Protein AF-A0A529Y295-F1 (afdb_monomer_lite)

Structure (mmCIF, N/CA/C/O backbone):
data_AF-A0A529Y295-F1
#
_entry.id   AF-A0A529Y295-F1
#
loop_
_atom_site.group_PDB
_atom_site.id
_atom_site.type_symbol
_atom_site.label_atom_id
_atom_site.label_alt_id
_atom_site.label_comp_id
_atom_site.label_asym_id
_atom_site.label_entity_id
_atom_site.label_seq_id
_atom_site.pdbx_PDB_ins_code
_atom_site.Cartn_x
_atom_site.Cartn_y
_atom_site.Cartn_z
_atom_site.occupancy
_atom_site.B_iso_or_equiv
_atom_site.auth_seq_id
_atom_site.auth_comp_id
_atom_site.auth_asym_id
_atom_site.auth_atom_id
_atom_site.pdbx_PDB_model_num
ATOM 1 N N . MET A 1 1 ? -8.953 25.500 5.815 1.00 93.75 1 MET A N 1
ATOM 2 C CA . MET A 1 1 ? -9.793 26.389 6.647 1.00 93.75 1 MET A CA 1
ATOM 3 C C . MET A 1 1 ? -9.911 25.841 8.062 1.00 93.75 1 MET A C 1
ATOM 5 O O . MET A 1 1 ? -9.356 26.483 8.937 1.00 93.75 1 MET A O 1
ATOM 9 N N . ALA A 1 2 ? -10.514 24.663 8.275 1.00 97.06 2 ALA A N 1
ATOM 10 C CA . ALA A 1 2 ? -10.648 24.034 9.602 1.00 97.06 2 ALA A CA 1
ATOM 11 C C . ALA A 1 2 ? -9.323 23.946 10.387 1.00 97.06 2 ALA A C 1
ATOM 13 O O . ALA A 1 2 ? -9.257 24.360 11.534 1.00 97.06 2 ALA A O 1
ATOM 14 N N . GLU A 1 3 ? -8.229 23.557 9.726 1.00 97.00 3 GLU A N 1
ATOM 15 C CA . GLU A 1 3 ? -6.885 23.505 10.335 1.00 97.00 3 GLU A CA 1
ATOM 16 C C . GLU A 1 3 ? -6.370 24.860 10.854 1.00 97.00 3 GLU A C 1
ATOM 18 O O . GLU A 1 3 ? -5.579 24.906 11.785 1.00 97.00 3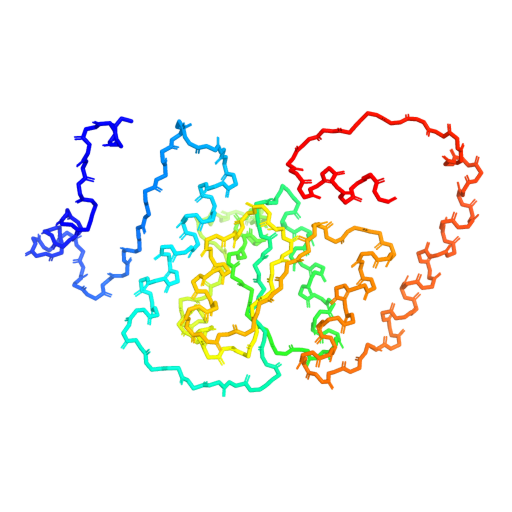 GLU A O 1
ATOM 23 N N . VAL A 1 4 ? -6.807 25.976 10.258 1.00 95.88 4 VAL A N 1
ATOM 24 C CA . VAL A 1 4 ? -6.438 27.332 10.710 1.00 95.88 4 VAL A CA 1
ATOM 25 C C . VAL A 1 4 ? -7.348 27.794 11.847 1.00 95.88 4 VAL A C 1
ATOM 27 O O . VAL A 1 4 ? -6.895 28.506 12.736 1.00 95.88 4 VAL A O 1
ATOM 30 N N . ILE A 1 5 ? -8.625 27.397 11.815 1.00 97.12 5 ILE A N 1
ATOM 31 C CA . ILE A 1 5 ? -9.584 27.651 12.900 1.00 97.12 5 ILE A CA 1
ATOM 32 C C . ILE A 1 5 ? -9.186 26.855 14.152 1.00 97.12 5 ILE A C 1
ATOM 34 O O . ILE A 1 5 ? -9.335 27.356 15.263 1.00 97.12 5 ILE A O 1
ATOM 38 N N . GLY A 1 6 ? -8.611 25.665 13.961 1.00 96.50 6 GLY A N 1
ATOM 39 C CA . GLY A 1 6 ? -8.182 24.780 15.038 1.00 96.50 6 GLY A CA 1
ATOM 40 C C . GLY A 1 6 ? -9.321 23.921 15.581 1.00 96.50 6 GLY A C 1
ATOM 41 O O . GLY A 1 6 ? -9.392 23.712 16.788 1.00 96.50 6 GLY A O 1
ATOM 42 N N . ASP A 1 7 ? -10.218 23.456 14.707 1.00 97.62 7 ASP A N 1
ATOM 43 C CA . ASP A 1 7 ? -11.317 22.573 15.106 1.00 97.62 7 ASP A CA 1
ATOM 44 C C . ASP A 1 7 ? -10.774 21.250 15.676 1.00 97.62 7 ASP A C 1
ATOM 46 O O . ASP A 1 7 ? -9.992 20.551 15.026 1.00 97.62 7 ASP A O 1
ATOM 50 N N . ASP A 1 8 ? -11.214 20.884 16.882 1.00 98.19 8 ASP A N 1
ATOM 51 C CA . ASP A 1 8 ? -10.887 19.602 17.511 1.00 98.19 8 ASP A CA 1
ATOM 52 C C . ASP A 1 8 ? -11.817 18.503 16.980 1.00 98.19 8 ASP A C 1
ATOM 54 O O . ASP A 1 8 ? -12.940 18.309 17.459 1.00 98.19 8 ASP A O 1
ATOM 58 N N . LEU A 1 9 ? -11.327 17.770 15.975 1.00 98.44 9 LEU A N 1
ATOM 59 C CA . LEU A 1 9 ? -12.074 16.703 15.309 1.00 98.44 9 LEU A CA 1
ATOM 60 C C . LEU A 1 9 ? -12.521 15.607 16.282 1.00 98.44 9 LEU A C 1
ATOM 62 O O . LEU A 1 9 ? -13.632 15.098 16.144 1.00 98.44 9 LEU A O 1
ATOM 66 N N . HIS A 1 10 ? -11.695 15.251 17.272 1.00 97.94 10 HIS A N 1
ATOM 67 C CA . HIS A 1 10 ? -12.041 14.194 18.218 1.00 97.94 10 HIS A CA 1
ATOM 68 C C . HIS A 1 10 ? -13.258 14.595 19.049 1.00 97.94 10 HIS A C 1
ATOM 70 O O . HIS A 1 10 ? -14.246 13.857 19.094 1.00 97.94 10 HIS A O 1
ATOM 76 N N . SER A 1 11 ? -13.203 15.783 19.654 1.00 98.31 11 SER A N 1
ATOM 77 C CA . SER A 1 11 ? -14.301 16.319 20.459 1.00 98.31 11 SER A CA 1
ATOM 78 C C . SER A 1 11 ? -15.578 16.481 19.632 1.00 98.31 11 SER A C 1
ATOM 80 O O . SER A 1 11 ? -16.658 16.113 20.089 1.00 98.31 11 SER A O 1
ATOM 82 N N . PHE A 1 12 ? -15.473 16.958 18.387 1.00 98.50 12 PHE A N 1
ATOM 83 C CA . PHE A 1 12 ? -16.635 17.104 17.502 1.00 98.50 12 PHE A CA 1
ATOM 84 C C . PHE A 1 12 ? -17.269 15.759 17.138 1.00 98.50 12 PHE A C 1
ATOM 86 O O . PHE A 1 12 ? -18.492 15.636 17.166 1.00 98.50 12 PHE A O 1
ATOM 93 N N . ILE A 1 13 ? -16.461 14.736 16.849 1.00 98.69 13 ILE A N 1
ATOM 94 C CA . ILE A 1 13 ? -16.958 13.387 16.548 1.00 98.69 13 ILE A CA 1
ATOM 95 C C . ILE A 1 13 ? -17.640 12.765 17.773 1.00 98.69 13 ILE A C 1
ATOM 97 O O . ILE A 1 13 ? -18.693 12.146 17.622 1.00 98.69 13 ILE A O 1
ATOM 101 N N . GLN A 1 14 ? -17.079 12.926 18.980 1.00 98.31 14 GLN A N 1
ATOM 102 C CA . GLN A 1 14 ? -17.715 12.417 20.204 1.00 98.31 14 GLN A CA 1
ATOM 103 C C . GLN A 1 14 ? -19.051 13.114 20.474 1.00 98.31 14 GLN A C 1
ATOM 105 O O . GLN A 1 14 ? -20.049 12.428 20.673 1.00 98.31 14 GLN A O 1
ATOM 110 N N . ASN A 1 15 ? -19.103 14.446 20.372 1.00 98.50 15 ASN A N 1
ATOM 111 C CA . ASN A 1 15 ? -20.349 15.196 20.538 1.00 98.50 15 ASN A CA 1
ATOM 112 C C . ASN A 1 15 ? -21.407 14.774 19.506 1.00 98.50 15 ASN A C 1
ATOM 114 O O . ASN A 1 15 ? -22.558 14.555 19.863 1.00 98.50 15 ASN A O 1
ATOM 118 N N . ALA A 1 16 ? -21.019 14.578 18.240 1.00 98.69 16 ALA A N 1
ATOM 119 C CA . ALA A 1 16 ? -21.940 14.112 17.203 1.00 98.69 16 ALA A CA 1
ATOM 120 C C . ALA A 1 16 ? -22.520 12.717 17.509 1.00 98.69 16 ALA A C 1
ATOM 122 O O . ALA A 1 16 ? -23.683 12.456 17.202 1.00 98.69 16 ALA A O 1
ATOM 123 N N . LYS A 1 17 ? -21.735 11.823 18.126 1.00 98.38 17 LYS A N 1
ATOM 124 C CA . LYS A 1 17 ? -22.212 10.515 18.606 1.00 98.38 17 LYS A CA 1
ATOM 125 C C . LYS A 1 17 ? -23.108 10.631 19.837 1.00 98.38 17 LYS A C 1
ATOM 127 O O . LYS A 1 17 ? -24.073 9.883 19.940 1.00 98.38 17 LYS A O 1
ATOM 132 N N . ASP A 1 18 ? -22.782 11.524 20.768 1.00 98.25 18 ASP A N 1
ATOM 133 C CA . ASP A 1 18 ? -23.591 11.777 21.967 1.00 98.25 18 ASP A CA 1
ATOM 134 C C . ASP A 1 18 ? -24.949 12.421 21.621 1.00 98.25 18 ASP A C 1
ATOM 136 O O . ASP A 1 18 ? -25.923 12.218 22.342 1.00 98.25 18 ASP A O 1
ATOM 140 N N . GLU A 1 19 ? -25.026 13.140 20.496 1.00 98.31 19 GLU A N 1
ATOM 141 C CA . GLU A 1 19 ? -26.252 13.710 19.915 1.00 98.31 19 GLU A CA 1
ATOM 142 C C . GLU A 1 19 ? -26.902 12.814 18.836 1.00 98.31 19 GLU A C 1
ATOM 144 O O . GLU A 1 19 ? -27.713 13.287 18.040 1.00 98.31 19 GLU A O 1
ATOM 149 N N . ASP A 1 20 ? -26.552 11.524 18.783 1.00 97.94 20 ASP A N 1
ATOM 150 C CA . ASP A 1 20 ? -27.167 10.512 17.905 1.00 97.94 20 ASP A CA 1
ATOM 151 C C . ASP A 1 20 ? -27.100 10.812 16.386 1.00 97.94 20 ASP A C 1
ATOM 153 O O . ASP A 1 20 ? -27.914 10.311 15.605 1.00 97.94 20 ASP A O 1
ATOM 157 N N . SER A 1 21 ? -26.105 11.579 15.914 1.00 98.62 21 SER A N 1
ATOM 158 C CA . SER A 1 21 ? -25.894 11.795 14.466 1.00 98.62 21 SER A CA 1
ATOM 159 C C . SER A 1 21 ? -25.531 10.498 13.729 1.00 98.62 21 SER A C 1
ATOM 161 O O . SER A 1 21 ? -25.859 10.329 12.555 1.00 98.62 21 SER A O 1
ATOM 163 N N . VAL A 1 22 ? -24.849 9.580 14.421 1.00 98.44 22 VAL A N 1
ATOM 164 C CA . VAL A 1 22 ? -24.551 8.205 13.991 1.00 98.44 22 VAL A CA 1
ATOM 165 C C . VAL A 1 22 ? -24.617 7.271 15.206 1.00 98.44 22 VAL A C 1
ATOM 167 O O . VAL A 1 22 ? -24.421 7.743 16.329 1.00 98.44 22 VAL A O 1
ATOM 170 N N . PRO A 1 23 ? -24.830 5.950 15.023 1.00 98.38 23 PRO A N 1
ATOM 171 C CA . PRO A 1 23 ? -24.728 4.990 16.120 1.00 98.38 23 PRO A CA 1
ATOM 172 C C . PRO A 1 23 ? -23.398 5.117 16.874 1.00 98.38 23 PRO A C 1
ATOM 174 O O . PRO A 1 23 ? -22.349 5.374 16.279 1.00 98.38 23 PRO A O 1
ATOM 177 N N . ARG A 1 24 ? -23.415 4.910 18.195 1.00 96.31 24 ARG A N 1
ATOM 178 C CA . ARG A 1 24 ? -22.225 5.106 19.042 1.00 96.31 24 ARG A CA 1
ATOM 179 C C . ARG A 1 24 ? -21.040 4.229 18.618 1.00 96.31 24 ARG A C 1
ATOM 181 O O . ARG A 1 24 ? -19.886 4.660 18.689 1.00 96.31 24 ARG A O 1
ATOM 188 N N . ASP A 1 25 ? -21.331 3.022 18.159 1.00 96.75 25 ASP A N 1
ATOM 189 C CA . ASP A 1 25 ? -20.383 2.027 17.660 1.00 96.75 25 ASP A CA 1
ATOM 190 C C . ASP A 1 25 ? -20.044 2.185 16.169 1.00 96.75 25 ASP A C 1
ATOM 192 O O . ASP A 1 25 ? -19.202 1.448 15.663 1.00 96.75 25 ASP A O 1
ATOM 196 N N . PHE A 1 26 ? -20.636 3.158 15.468 1.00 98.38 26 PHE A N 1
ATOM 197 C CA . PHE A 1 26 ? -20.282 3.456 14.084 1.00 98.38 26 PHE A CA 1
ATOM 198 C C . PHE A 1 26 ? -18.847 3.994 13.994 1.00 98.38 26 PHE A C 1
ATOM 200 O O . PHE A 1 26 ? -18.431 4.859 14.774 1.00 98.38 26 PHE A O 1
ATOM 207 N N . ASP A 1 27 ? -18.077 3.484 13.040 1.00 98.38 27 ASP A N 1
ATOM 208 C CA . ASP A 1 27 ? -16.663 3.809 12.889 1.00 98.38 27 ASP A CA 1
ATOM 209 C C . ASP A 1 27 ? -16.478 5.172 12.203 1.00 98.38 27 ASP A C 1
ATOM 211 O O . ASP A 1 27 ? -16.909 5.377 11.071 1.00 98.38 27 ASP A O 1
ATOM 215 N N . VAL A 1 28 ? -15.815 6.109 12.891 1.00 98.62 28 VAL A N 1
ATOM 216 C CA . VAL A 1 28 ? -15.525 7.463 12.382 1.00 98.62 28 VAL A CA 1
ATOM 217 C C . VAL A 1 28 ? -14.044 7.789 12.617 1.00 98.62 28 VAL A C 1
ATOM 219 O O . VAL A 1 28 ? -13.718 8.593 13.496 1.00 98.62 28 VAL A O 1
ATOM 222 N N . PRO A 1 29 ? -13.122 7.123 11.894 1.00 98.50 29 PRO A N 1
ATOM 223 C CA . PRO A 1 29 ? -11.704 7.451 11.962 1.00 98.50 29 PRO A CA 1
ATOM 224 C C . PRO A 1 29 ? -11.457 8.865 11.427 1.00 98.50 29 PRO A C 1
ATOM 226 O O . PRO A 1 29 ? -12.154 9.333 10.527 1.00 98.50 29 PRO A O 1
ATOM 229 N N . PHE A 1 30 ? -10.439 9.541 11.954 1.00 98.75 30 PHE A N 1
ATOM 230 C CA . PHE A 1 30 ? -10.122 10.917 11.575 1.00 98.75 30 PHE A CA 1
ATOM 231 C C . PHE A 1 30 ? -8.615 11.159 11.528 1.00 98.75 30 PHE A C 1
ATOM 233 O O . PHE A 1 30 ? -7.828 10.427 12.127 1.00 98.75 30 PHE A O 1
ATOM 240 N N . ALA A 1 31 ? -8.225 12.213 10.818 1.00 98.62 31 ALA A N 1
ATOM 241 C CA . ALA A 1 31 ? -6.865 12.722 10.787 1.00 98.62 31 ALA A CA 1
ATOM 242 C C . ALA A 1 31 ? -6.872 14.221 10.464 1.00 98.62 31 ALA A C 1
ATOM 244 O O . ALA A 1 31 ? -7.738 14.699 9.733 1.00 98.62 31 ALA A O 1
ATOM 245 N N . HIS A 1 32 ? -5.875 14.948 10.965 1.00 98.56 32 HIS A N 1
ATOM 246 C CA . HIS A 1 32 ? -5.601 16.317 10.533 1.00 98.56 32 HIS A CA 1
ATOM 247 C C . HIS A 1 32 ? -4.767 16.299 9.247 1.00 98.56 32 HIS A C 1
ATOM 249 O O . HIS A 1 32 ? -3.707 15.670 9.189 1.00 98.56 32 HIS A O 1
ATOM 255 N N . THR A 1 33 ? -5.234 16.986 8.203 1.00 98.25 33 THR A N 1
ATOM 256 C CA . THR A 1 33 ? -4.594 17.000 6.871 1.00 98.25 33 THR A CA 1
ATOM 257 C C . THR A 1 33 ? -4.388 18.434 6.359 1.00 98.25 33 THR A C 1
ATOM 259 O O . THR A 1 33 ? -5.039 18.858 5.398 1.00 98.25 33 THR A O 1
ATOM 262 N N . PRO A 1 34 ? -3.511 19.228 7.001 1.00 97.69 34 PRO A N 1
ATOM 263 C CA . PRO A 1 34 ? -3.275 20.614 6.615 1.00 97.69 34 PRO A CA 1
ATOM 264 C C . PRO A 1 34 ? -2.569 20.727 5.265 1.00 97.69 34 PRO A C 1
ATOM 266 O O . PRO A 1 34 ? -1.413 20.351 5.117 1.00 97.69 34 PRO A O 1
ATOM 269 N N . ALA A 1 35 ? -3.238 21.354 4.295 1.00 97.62 35 ALA A N 1
ATOM 270 C CA . ALA A 1 35 ? -2.712 21.558 2.940 1.00 97.62 35 ALA A CA 1
ATOM 271 C C . ALA A 1 35 ? -1.437 22.429 2.869 1.00 97.62 35 ALA A C 1
ATOM 273 O O . ALA A 1 35 ? -0.790 22.483 1.830 1.00 97.62 35 ALA A O 1
ATOM 274 N N . PHE A 1 36 ? -1.085 23.134 3.949 1.00 96.81 36 PHE A N 1
ATOM 275 C CA . PHE A 1 36 ? 0.143 23.930 4.056 1.00 96.81 36 PHE A CA 1
ATOM 276 C C . PHE A 1 36 ? 1.331 23.145 4.647 1.00 96.81 36 PHE A C 1
ATOM 278 O O . PHE A 1 36 ? 2.382 23.735 4.894 1.00 96.81 36 PHE A O 1
ATOM 285 N N . VAL A 1 37 ? 1.185 21.833 4.879 1.00 97.50 37 VAL A N 1
ATOM 286 C CA . VAL A 1 37 ? 2.263 20.935 5.317 1.00 97.50 37 VAL A CA 1
ATOM 287 C C . VAL A 1 37 ? 2.380 19.776 4.333 1.00 97.50 37 VAL A C 1
ATOM 289 O O . VAL A 1 37 ? 1.462 18.972 4.208 1.00 97.50 37 VAL A O 1
ATOM 292 N N . GLY A 1 38 ? 3.534 19.662 3.677 1.00 97.19 38 GLY A N 1
ATOM 293 C CA . GLY A 1 38 ? 3.799 18.556 2.761 1.00 97.19 38 GLY A CA 1
ATOM 294 C C . GLY A 1 38 ? 2.949 18.622 1.489 1.00 97.19 38 GLY A C 1
ATOM 295 O O . GLY A 1 38 ? 2.852 19.679 0.864 1.00 97.19 38 GLY A O 1
ATOM 296 N N . SER A 1 39 ? 2.377 17.488 1.085 1.00 98.44 39 SER A N 1
ATOM 297 C CA . SER A 1 39 ? 1.542 17.351 -0.118 1.00 98.44 39 SER A CA 1
ATOM 298 C C . SER A 1 39 ? 0.453 16.277 0.054 1.00 98.44 39 SER A C 1
ATOM 300 O O . SER A 1 39 ? 0.130 15.876 1.174 1.00 98.44 39 SER A O 1
ATOM 302 N N . HIS A 1 40 ? -0.142 15.798 -1.043 1.00 98.62 40 HIS A N 1
ATOM 303 C CA . HIS A 1 40 ? -1.166 14.745 -1.019 1.00 98.62 40 HIS A CA 1
ATOM 304 C C . HIS A 1 40 ? -0.664 13.434 -0.400 1.00 98.62 40 HIS A C 1
ATOM 306 O O . HIS A 1 40 ? -1.447 12.748 0.257 1.00 98.62 40 HIS A O 1
ATOM 312 N N . VAL A 1 41 ? 0.629 13.117 -0.527 1.00 98.06 41 VAL A N 1
ATOM 313 C CA . VAL A 1 41 ? 1.219 11.912 0.083 1.00 98.06 41 VAL A CA 1
ATOM 314 C C . VAL A 1 41 ? 1.212 11.962 1.612 1.00 98.06 41 VAL A C 1
ATOM 316 O O . VAL A 1 41 ? 0.974 10.950 2.266 1.00 98.06 41 VAL A O 1
ATOM 319 N N . ASP A 1 42 ? 1.391 13.149 2.199 1.00 98.44 42 ASP A N 1
ATOM 320 C CA . ASP A 1 42 ? 1.316 13.335 3.650 1.00 98.44 42 ASP A CA 1
ATOM 321 C C . ASP A 1 42 ? -0.132 13.233 4.147 1.00 98.44 42 ASP A C 1
ATOM 323 O O . ASP A 1 42 ? -0.377 12.758 5.256 1.00 98.44 42 ASP A O 1
ATOM 327 N N . GLY A 1 43 ? -1.094 13.649 3.316 1.00 98.62 43 GLY A N 1
ATOM 328 C CA . GLY A 1 43 ? -2.520 13.435 3.554 1.00 98.62 43 GLY A CA 1
ATOM 329 C C . GLY A 1 43 ? -2.892 11.949 3.555 1.00 98.62 43 GLY A C 1
ATOM 330 O O . GLY A 1 43 ? -3.611 11.513 4.454 1.00 98.62 43 GLY A O 1
ATOM 331 N N . TYR A 1 44 ? -2.357 11.173 2.603 1.00 98.75 44 TYR A N 1
ATOM 332 C CA . TYR A 1 44 ? -2.505 9.714 2.568 1.00 98.75 44 TYR A CA 1
ATOM 333 C C . TYR A 1 44 ? -1.963 9.082 3.858 1.00 98.75 44 TYR A C 1
ATOM 335 O O . TYR A 1 44 ? -2.707 8.395 4.554 1.00 98.75 44 TYR A O 1
ATOM 343 N N . ASP A 1 45 ? -0.716 9.390 4.227 1.00 98.81 45 ASP A N 1
ATOM 344 C CA . ASP A 1 45 ? -0.064 8.870 5.439 1.00 98.81 45 ASP A CA 1
ATOM 345 C C . ASP A 1 45 ? -0.873 9.183 6.708 1.00 98.81 45 ASP A C 1
ATOM 347 O O . ASP A 1 45 ? -1.179 8.304 7.514 1.00 98.81 45 ASP A O 1
ATOM 351 N N . ASN A 1 46 ? -1.284 10.445 6.868 1.00 98.81 46 ASN A N 1
ATOM 352 C CA . ASN A 1 46 ? -2.079 10.880 8.013 1.00 98.81 46 ASN A CA 1
ATOM 353 C C . ASN A 1 46 ? -3.403 10.113 8.110 1.00 98.81 46 ASN A C 1
ATOM 355 O O . ASN A 1 46 ? -3.786 9.692 9.202 1.00 98.81 46 ASN A O 1
ATOM 359 N N . MET A 1 47 ? -4.102 9.935 6.986 1.00 98.81 47 MET A N 1
ATOM 360 C CA . MET A 1 47 ? -5.410 9.285 6.978 1.00 98.81 47 MET A CA 1
ATOM 361 C C . MET A 1 47 ? -5.302 7.778 7.216 1.00 98.81 47 MET A C 1
ATOM 363 O O . MET A 1 47 ? -6.095 7.231 7.983 1.00 98.81 47 MET A O 1
ATOM 367 N N . VAL A 1 48 ? -4.309 7.102 6.625 1.00 98.69 48 VAL A N 1
ATOM 368 C CA . VAL A 1 48 ? -4.077 5.675 6.895 1.00 98.69 48 VAL A CA 1
ATOM 369 C C . VAL A 1 48 ? -3.745 5.470 8.367 1.00 98.69 48 VAL A C 1
ATOM 371 O O . VAL A 1 48 ? -4.422 4.672 9.015 1.00 98.69 48 VAL A O 1
ATOM 374 N N . LYS A 1 49 ? -2.813 6.246 8.938 1.00 98.81 49 LYS A N 1
ATOM 375 C CA . LYS A 1 49 ? -2.539 6.202 10.381 1.00 98.81 49 LYS A CA 1
ATOM 376 C C . LYS A 1 49 ? -3.802 6.437 11.212 1.00 98.81 49 LYS A C 1
ATOM 378 O O . LYS A 1 49 ? -4.030 5.694 12.157 1.00 98.81 49 LYS A O 1
ATOM 383 N N . GLY A 1 50 ? -4.624 7.434 10.876 1.00 98.81 50 GLY A N 1
ATOM 384 C CA . GLY A 1 50 ? -5.865 7.732 11.603 1.00 98.81 50 GLY A CA 1
ATOM 385 C C . GLY A 1 50 ? -6.871 6.575 11.591 1.00 98.81 50 GLY A C 1
ATOM 386 O O . GLY A 1 50 ? -7.504 6.288 12.607 1.00 98.81 50 GLY A O 1
ATOM 387 N N . ILE A 1 51 ? -6.974 5.862 10.465 1.00 98.88 51 ILE A N 1
ATOM 388 C CA . ILE A 1 51 ? -7.796 4.651 10.342 1.00 98.88 51 ILE A CA 1
ATOM 389 C C . ILE A 1 51 ? -7.234 3.517 11.200 1.00 98.88 51 ILE A C 1
ATOM 391 O O . ILE A 1 51 ? -7.988 2.898 11.949 1.00 98.88 51 ILE A O 1
ATOM 395 N N . LEU A 1 52 ? -5.927 3.249 11.121 1.00 98.81 52 LEU A N 1
ATOM 396 C CA . LEU A 1 52 ? -5.300 2.198 11.926 1.00 98.81 52 LEU A CA 1
ATOM 397 C C . LEU A 1 52 ? -5.417 2.507 13.422 1.00 98.81 52 LEU A C 1
ATOM 399 O O . LEU A 1 52 ? -5.858 1.655 14.186 1.00 98.81 52 LEU A O 1
ATOM 403 N N . GLU A 1 53 ? -5.112 3.738 13.841 1.00 98.69 53 GLU A N 1
ATOM 404 C CA . GLU A 1 53 ? -5.193 4.164 15.240 1.00 98.69 53 GLU A CA 1
ATOM 405 C C . GLU A 1 53 ? -6.614 4.020 15.798 1.00 98.69 53 GLU A C 1
ATOM 407 O O . GLU A 1 53 ? -6.780 3.525 16.912 1.00 98.69 53 GLU A O 1
ATOM 412 N N . HIS A 1 54 ? -7.644 4.369 15.017 1.00 98.69 54 HIS A N 1
ATOM 413 C CA . HIS A 1 54 ? -9.045 4.179 15.412 1.00 98.69 54 HIS A CA 1
ATOM 414 C C . HIS A 1 54 ? -9.364 2.719 15.758 1.00 98.69 54 HIS A C 1
ATOM 416 O O . HIS A 1 54 ? -10.056 2.453 16.739 1.00 98.69 54 HIS A O 1
ATOM 422 N N . PHE A 1 55 ? -8.843 1.767 14.981 1.00 98.62 55 PHE A N 1
ATOM 423 C CA . PHE A 1 55 ? -9.125 0.346 15.183 1.00 98.62 55 PHE A CA 1
ATOM 424 C C . PHE A 1 55 ? -8.175 -0.358 16.153 1.00 98.62 55 PHE A C 1
ATOM 426 O O . PHE A 1 55 ? -8.556 -1.378 16.726 1.00 98.62 55 PHE A O 1
ATOM 433 N N . TRP A 1 56 ? -6.945 0.130 16.314 1.00 98.69 56 TRP A N 1
ATOM 434 C CA . TRP A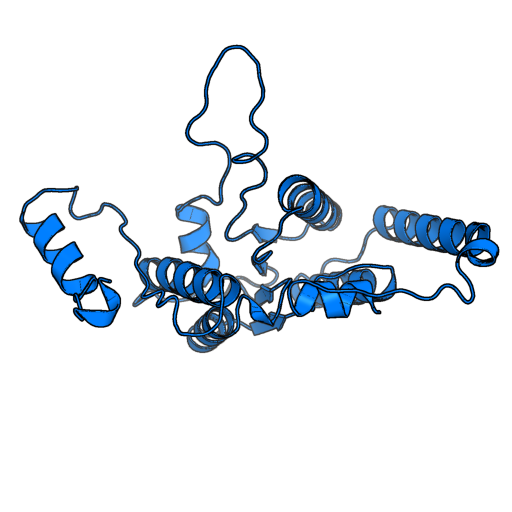 1 56 ? -5.881 -0.582 17.031 1.00 98.69 56 TRP A CA 1
ATOM 435 C C . TRP A 1 56 ? -5.611 -0.029 18.427 1.00 98.69 56 TRP A C 1
ATOM 437 O O . TRP A 1 56 ? -5.135 -0.757 19.298 1.00 98.69 56 TRP A O 1
ATOM 447 N N . LYS A 1 57 ? -5.907 1.250 18.679 1.00 97.50 57 LYS A N 1
ATOM 448 C CA . LYS A 1 57 ? -5.592 1.890 19.958 1.00 97.50 57 LYS A CA 1
ATOM 449 C C . LYS A 1 57 ? -6.272 1.172 21.126 1.00 97.50 57 LYS A C 1
ATOM 451 O O . LYS A 1 57 ? -7.488 1.002 21.160 1.00 97.50 57 LYS A O 1
ATOM 456 N N . GLY A 1 58 ? -5.459 0.768 22.101 1.00 96.50 58 GLY A N 1
ATOM 457 C CA . GLY A 1 58 ? -5.912 0.051 23.295 1.00 96.50 58 GLY A CA 1
ATOM 458 C C . GLY A 1 58 ? -6.273 -1.421 23.068 1.00 96.50 58 GLY A C 1
ATOM 459 O O . GLY A 1 58 ? -6.737 -2.058 24.009 1.00 96.50 58 GLY A O 1
ATOM 460 N N . GLN A 1 59 ? -6.073 -1.962 21.862 1.00 97.62 59 GLN A N 1
ATOM 461 C CA . GLN A 1 59 ? -6.242 -3.389 21.591 1.00 97.62 59 GLN A CA 1
ATOM 462 C C . GLN A 1 59 ? -4.966 -4.163 21.937 1.00 97.62 59 GLN A C 1
ATOM 464 O O . GLN A 1 59 ? -3.852 -3.666 21.768 1.00 97.62 59 GLN A O 1
ATOM 469 N N . GLU A 1 60 ? -5.126 -5.401 22.402 1.00 95.94 60 GLU A N 1
ATOM 470 C CA . GLU A 1 60 ? -4.001 -6.312 22.609 1.00 95.94 60 GLU A CA 1
ATOM 471 C C . GLU A 1 60 ? -3.554 -6.919 21.276 1.00 95.94 60 GLU A C 1
ATOM 473 O O . GLU A 1 60 ? -4.370 -7.418 20.497 1.00 95.94 60 GLU A O 1
ATOM 478 N N . ARG A 1 61 ? -2.242 -6.908 21.025 1.00 96.44 61 ARG A N 1
ATOM 479 C CA . ARG A 1 61 ? -1.644 -7.548 19.853 1.00 96.44 61 ARG A CA 1
ATOM 480 C C . ARG A 1 61 ? -1.255 -8.988 20.172 1.00 96.44 61 ARG A C 1
ATOM 482 O O . ARG A 1 61 ? -0.525 -9.244 21.125 1.00 96.44 61 ARG A O 1
ATOM 489 N N . THR A 1 62 ? -1.671 -9.915 19.316 1.00 97.50 62 THR A N 1
ATOM 490 C CA . THR A 1 62 ? -1.157 -11.290 19.266 1.00 97.50 62 THR A CA 1
ATOM 491 C C . THR A 1 62 ? -0.566 -11.529 17.886 1.00 97.50 62 THR A C 1
ATOM 493 O O . THR A 1 62 ? -1.311 -11.690 16.926 1.00 97.50 62 THR A O 1
ATOM 496 N N . GLN A 1 63 ? 0.763 -11.528 17.779 1.00 98.00 63 GLN A N 1
ATOM 497 C CA . GLN A 1 63 ? 1.460 -11.731 16.507 1.00 98.00 63 GLN A CA 1
ATOM 498 C C . GLN A 1 63 ? 1.066 -13.055 15.841 1.00 98.00 63 GLN A C 1
ATOM 500 O O . GLN A 1 63 ? 1.049 -14.104 16.487 1.00 98.00 63 GLN A O 1
ATOM 505 N N . ILE A 1 64 ? 0.794 -13.000 14.540 1.00 97.81 64 ILE A N 1
ATOM 506 C CA . ILE A 1 64 ? 0.572 -14.158 13.679 1.00 97.81 64 ILE A CA 1
ATOM 507 C C . ILE A 1 64 ? 1.743 -14.235 12.697 1.00 97.81 64 ILE A C 1
ATOM 509 O O . ILE A 1 64 ? 1.816 -13.465 11.739 1.00 97.81 64 ILE A O 1
ATOM 513 N N . GLU A 1 65 ? 2.649 -15.176 12.952 1.00 97.12 65 GLU A N 1
ATOM 514 C CA . GLU A 1 65 ? 3.823 -15.448 12.113 1.00 97.12 65 GLU A CA 1
ATOM 515 C C . GLU A 1 65 ? 3.435 -15.689 10.644 1.00 97.12 65 GLU A C 1
ATOM 517 O O . GLU A 1 65 ? 2.427 -16.336 10.337 1.00 97.12 65 GLU A O 1
ATOM 522 N N . GLY A 1 66 ? 4.251 -15.175 9.731 1.00 95.25 66 GLY A N 1
ATOM 523 C CA . GLY A 1 66 ? 4.113 -15.287 8.286 1.00 95.25 66 GLY A CA 1
ATOM 524 C C . GLY A 1 66 ? 2.997 -14.439 7.671 1.00 95.25 66 GLY A C 1
ATOM 525 O O . GLY A 1 66 ? 2.724 -14.593 6.477 1.00 95.25 66 GLY A O 1
ATOM 526 N N . THR A 1 67 ? 2.334 -13.570 8.448 1.00 97.94 67 THR A N 1
ATOM 527 C CA . THR A 1 67 ? 1.283 -12.674 7.939 1.00 97.94 67 THR A CA 1
ATOM 528 C C . THR A 1 67 ? 1.780 -11.247 7.754 1.00 97.94 67 THR A C 1
ATOM 530 O O . THR A 1 67 ? 2.459 -10.691 8.618 1.00 97.94 67 THR A O 1
ATOM 533 N N . ILE A 1 68 ? 1.431 -10.652 6.612 1.00 98.56 68 ILE A N 1
ATOM 534 C CA . ILE A 1 68 ? 1.996 -9.376 6.165 1.00 98.56 68 ILE A CA 1
ATOM 535 C C . ILE A 1 68 ? 0.874 -8.381 5.862 1.00 98.56 68 ILE A C 1
ATOM 537 O O . ILE A 1 68 ? -0.047 -8.684 5.107 1.00 98.56 68 ILE A O 1
ATOM 541 N N . ASN A 1 69 ? 0.956 -7.164 6.388 1.00 98.88 69 ASN A N 1
ATOM 542 C CA . ASN A 1 69 ? 0.170 -6.056 5.852 1.00 98.88 69 ASN A CA 1
ATOM 543 C C . ASN A 1 69 ? 0.937 -5.396 4.714 1.00 98.88 69 ASN A C 1
ATOM 545 O O . ASN A 1 69 ? 2.147 -5.200 4.814 1.00 98.88 69 ASN A O 1
ATOM 549 N N . ILE A 1 70 ? 0.229 -4.994 3.665 1.00 98.75 70 ILE A N 1
ATOM 550 C CA . ILE A 1 70 ? 0.811 -4.225 2.569 1.00 98.75 70 ILE A CA 1
ATOM 551 C C . ILE A 1 70 ? 0.032 -2.929 2.406 1.00 98.75 70 ILE A C 1
ATOM 553 O O . ILE A 1 70 ? -1.197 -2.942 2.338 1.00 98.75 70 ILE A O 1
ATOM 557 N N . ILE A 1 71 ? 0.756 -1.814 2.338 1.00 98.81 71 ILE A N 1
ATOM 558 C CA . ILE A 1 71 ? 0.206 -0.488 2.059 1.00 98.81 71 ILE A CA 1
ATOM 559 C C . ILE A 1 71 ? 0.719 -0.053 0.675 1.00 98.81 71 ILE A C 1
ATOM 561 O O . ILE A 1 71 ? 1.924 0.165 0.523 1.00 98.81 71 ILE A O 1
ATOM 565 N N . PRO A 1 72 ? -0.151 0.074 -0.347 1.00 98.12 72 PRO A N 1
ATOM 566 C CA . PRO A 1 72 ? 0.273 0.371 -1.715 1.00 98.12 72 PRO A CA 1
ATOM 567 C C . PRO A 1 72 ? 0.705 1.835 -1.907 1.00 98.12 72 PRO A C 1
ATOM 569 O O . PRO A 1 72 ? 1.475 2.142 -2.817 1.00 98.12 72 PRO A O 1
ATOM 572 N N . GLY A 1 73 ? 0.247 2.742 -1.039 1.00 98.00 73 GLY A N 1
ATOM 573 C CA . GLY A 1 73 ? 0.504 4.176 -1.154 1.00 98.00 73 GLY A CA 1
ATOM 574 C C . GLY A 1 73 ? -0.478 4.892 -2.088 1.00 98.00 73 GLY A C 1
ATOM 575 O O . GLY A 1 73 ? -1.472 4.323 -2.542 1.00 98.00 73 GLY A O 1
ATOM 576 N N . PHE A 1 74 ? -0.209 6.171 -2.353 1.00 98.56 74 PHE A N 1
ATOM 577 C CA . PHE A 1 74 ? -0.957 6.978 -3.309 1.00 98.56 74 PHE A CA 1
ATOM 578 C C . PHE A 1 74 ? -0.530 6.604 -4.733 1.00 98.56 74 PHE A C 1
ATOM 580 O O . PHE A 1 74 ? 0.612 6.841 -5.117 1.00 98.56 74 PHE A O 1
ATOM 587 N N . ASP A 1 75 ? -1.413 5.969 -5.503 1.00 98.56 75 ASP A N 1
ATOM 588 C CA . ASP A 1 75 ? -1.041 5.367 -6.784 1.00 98.56 75 ASP A CA 1
ATOM 589 C C . ASP A 1 75 ? -2.093 5.616 -7.875 1.00 98.56 75 ASP A C 1
ATOM 591 O O . ASP A 1 75 ? -3.231 5.144 -7.801 1.00 98.56 75 ASP A O 1
ATOM 595 N N . GLY A 1 76 ? -1.686 6.331 -8.929 1.00 98.44 76 GLY A N 1
ATOM 596 C CA . GLY A 1 76 ? -2.515 6.571 -10.113 1.00 98.44 76 GLY A CA 1
ATOM 597 C C . GLY A 1 76 ? -2.791 5.312 -10.944 1.00 98.44 76 GLY A C 1
ATOM 598 O O . GLY A 1 76 ? -3.734 5.300 -11.731 1.00 98.44 76 GLY A O 1
ATOM 599 N N . PHE A 1 77 ? -2.007 4.249 -10.753 1.00 98.56 77 PHE A N 1
ATOM 600 C CA . PHE A 1 77 ? -2.145 2.946 -11.407 1.00 98.56 77 PHE A CA 1
ATOM 601 C C . PHE A 1 77 ? -2.711 1.869 -10.465 1.00 98.56 77 PHE A C 1
ATOM 603 O O . PHE A 1 77 ? -2.660 0.682 -10.799 1.00 98.56 77 PHE A O 1
ATOM 610 N N . CYS A 1 78 ? -3.304 2.263 -9.328 1.00 98.44 78 CYS A N 1
ATOM 611 C CA . CYS A 1 78 ? -3.737 1.344 -8.267 1.00 98.44 78 CYS A CA 1
ATOM 612 C C . CYS A 1 78 ? -4.641 0.198 -8.748 1.00 98.44 78 CYS A C 1
ATOM 614 O O . CYS A 1 78 ? -4.560 -0.902 -8.211 1.00 98.44 78 CYS A O 1
ATOM 616 N N . VAL A 1 79 ? -5.464 0.405 -9.784 1.00 98.81 79 VAL A N 1
ATOM 617 C CA . VAL A 1 79 ? -6.309 -0.652 -10.367 1.00 98.81 79 VAL A CA 1
ATOM 618 C C . VAL A 1 79 ? -5.463 -1.820 -10.877 1.00 98.81 79 VAL A C 1
ATOM 620 O O . VAL A 1 79 ? -5.659 -2.961 -10.461 1.00 98.81 79 VAL A O 1
ATOM 623 N N . GLY A 1 80 ? -4.508 -1.546 -11.769 1.00 98.81 80 GLY A N 1
ATOM 624 C CA . GLY A 1 80 ? -3.638 -2.574 -12.340 1.00 98.81 80 GLY A CA 1
ATOM 625 C C . GLY A 1 80 ? -2.614 -3.079 -11.329 1.00 98.81 80 GLY A C 1
ATOM 626 O O . GLY A 1 80 ? -2.459 -4.288 -11.161 1.00 98.81 80 GLY A O 1
ATOM 627 N N . ASN A 1 81 ? -1.974 -2.157 -10.609 1.00 98.81 81 ASN A N 1
ATOM 628 C CA . ASN A 1 81 ? -0.908 -2.480 -9.668 1.00 98.81 81 ASN A CA 1
ATOM 629 C C . ASN A 1 81 ? -1.399 -3.337 -8.501 1.00 98.81 81 ASN A C 1
ATOM 631 O O . ASN A 1 81 ? -0.771 -4.346 -8.194 1.00 98.81 81 ASN A O 1
ATOM 635 N N . ASN A 1 82 ? -2.543 -3.016 -7.885 1.00 98.81 82 ASN A N 1
ATOM 636 C CA . ASN A 1 82 ? -3.054 -3.831 -6.781 1.00 98.81 82 ASN A CA 1
ATOM 637 C C . ASN A 1 82 ? -3.512 -5.209 -7.271 1.00 98.81 82 ASN A C 1
ATOM 639 O O . ASN A 1 82 ? -3.369 -6.187 -6.544 1.00 98.81 82 ASN A O 1
ATOM 643 N N . ARG A 1 83 ? -4.058 -5.324 -8.490 1.00 98.81 83 ARG A N 1
ATOM 644 C CA . ARG A 1 83 ? -4.416 -6.630 -9.073 1.00 98.81 83 ARG A CA 1
ATOM 645 C C . ARG A 1 83 ? -3.179 -7.490 -9.317 1.00 98.81 83 ARG A C 1
ATOM 647 O O . ARG A 1 83 ? -3.200 -8.670 -8.977 1.00 98.81 83 ARG A O 1
ATOM 654 N N . GLU A 1 84 ? -2.108 -6.904 -9.845 1.00 98.88 84 GLU A N 1
ATOM 655 C CA . GLU A 1 84 ? -0.846 -7.617 -10.059 1.00 98.88 84 GLU A CA 1
ATOM 656 C C . GLU A 1 84 ? -0.171 -7.998 -8.739 1.00 98.88 84 GLU A C 1
ATOM 658 O O . GLU A 1 84 ? 0.276 -9.131 -8.575 1.00 98.88 84 GLU A O 1
ATOM 663 N N . LEU A 1 85 ? -0.178 -7.094 -7.760 1.00 98.62 85 LEU A N 1
ATOM 664 C CA . LEU A 1 85 ? 0.299 -7.364 -6.410 1.00 98.62 85 LEU A CA 1
ATOM 665 C C . LEU A 1 85 ? -0.445 -8.550 -5.785 1.00 98.62 85 LEU A C 1
ATOM 667 O O . LEU A 1 85 ? 0.193 -9.494 -5.325 1.00 98.62 85 LEU A O 1
ATOM 671 N N . LYS A 1 86 ? -1.786 -8.533 -5.816 1.00 98.75 86 LYS A N 1
ATOM 672 C CA . LYS A 1 86 ? -2.619 -9.642 -5.329 1.00 98.75 86 LYS A CA 1
ATOM 673 C C . LYS A 1 86 ? -2.263 -10.945 -6.053 1.00 98.75 86 LYS A C 1
ATOM 675 O O . LYS A 1 86 ? -1.955 -11.933 -5.398 1.00 98.75 86 LYS A O 1
ATOM 680 N N . ARG A 1 87 ? -2.167 -10.926 -7.390 1.00 98.81 87 ARG A N 1
ATOM 681 C CA . ARG A 1 87 ? -1.781 -12.101 -8.191 1.00 98.81 87 ARG A CA 1
ATOM 682 C C . ARG A 1 87 ? -0.426 -12.678 -7.768 1.00 98.81 87 ARG A C 1
ATOM 684 O O . ARG A 1 87 ? -0.324 -13.890 -7.596 1.00 98.81 87 ARG A O 1
ATOM 691 N N . LEU A 1 88 ? 0.605 -11.846 -7.610 1.00 98.69 88 LEU A N 1
ATOM 692 C CA . LEU A 1 88 ? 1.943 -12.296 -7.209 1.00 98.69 88 LEU A CA 1
ATOM 693 C C . LEU A 1 88 ? 1.924 -12.942 -5.818 1.00 98.69 88 LEU A C 1
ATOM 695 O O . LEU A 1 88 ? 2.449 -14.042 -5.643 1.00 98.69 88 LEU A O 1
ATOM 699 N N . LEU A 1 89 ? 1.281 -12.292 -4.847 1.00 98.50 89 LEU A N 1
ATOM 700 C CA . LEU A 1 89 ? 1.192 -12.781 -3.469 1.00 98.50 89 LEU A CA 1
ATOM 701 C C . LEU A 1 89 ? 0.361 -14.065 -3.362 1.00 98.50 89 LEU A C 1
ATOM 703 O O . LEU A 1 89 ? 0.762 -14.996 -2.660 1.00 98.50 89 LEU A O 1
ATOM 707 N N . ASP A 1 90 ? -0.744 -14.148 -4.106 1.00 98.56 90 ASP A N 1
ATOM 708 C CA . ASP A 1 90 ? -1.596 -15.336 -4.193 1.00 98.56 90 ASP A CA 1
ATOM 709 C C . ASP A 1 90 ? -0.840 -16.516 -4.813 1.00 98.56 90 ASP A C 1
ATOM 711 O O . ASP A 1 90 ? -0.890 -17.632 -4.293 1.00 98.56 90 ASP A O 1
ATOM 715 N N . VAL A 1 91 ? -0.078 -16.280 -5.890 1.00 98.50 91 VAL A N 1
ATOM 716 C CA . VAL A 1 91 ? 0.771 -17.304 -6.523 1.00 98.50 91 VAL A CA 1
ATOM 717 C C . VAL A 1 91 ? 1.850 -17.799 -5.557 1.00 98.50 91 VAL A C 1
ATOM 719 O O . VAL A 1 91 ? 2.116 -19.000 -5.514 1.00 98.50 91 VAL A O 1
ATOM 722 N N . MET A 1 92 ? 2.440 -16.909 -4.752 1.00 98.38 92 MET A N 1
ATOM 723 C CA . MET A 1 92 ? 3.378 -17.278 -3.680 1.00 98.38 92 MET A CA 1
ATOM 724 C C . MET A 1 92 ? 2.700 -17.980 -2.488 1.00 98.38 92 MET A C 1
ATOM 726 O O . MET A 1 92 ? 3.384 -18.575 -1.654 1.00 98.38 92 MET A O 1
ATOM 730 N N . GLY A 1 93 ? 1.368 -17.929 -2.383 1.00 98.19 93 GLY A N 1
ATOM 731 C CA . GLY A 1 93 ? 0.619 -18.465 -1.248 1.00 98.19 93 GLY A CA 1
ATOM 732 C C . GLY A 1 93 ? 0.885 -17.707 0.055 1.00 98.19 93 GLY A C 1
ATOM 733 O O . GLY A 1 93 ? 0.937 -18.324 1.126 1.00 98.19 93 GLY A O 1
ATOM 734 N N . VAL A 1 94 ? 1.112 -16.395 -0.038 1.00 98.31 94 VAL A N 1
ATOM 735 C CA . VAL A 1 94 ? 1.365 -15.500 1.099 1.00 98.31 94 VAL A CA 1
ATOM 736 C C . VAL A 1 94 ? 0.042 -15.151 1.776 1.00 98.31 94 VAL A C 1
ATOM 738 O O . VAL A 1 94 ? -0.956 -14.891 1.113 1.00 98.31 94 VAL A O 1
ATOM 741 N N . SER A 1 95 ? 0.027 -15.111 3.109 1.00 98.06 95 SER A N 1
ATOM 742 C CA . SER A 1 95 ? -1.118 -14.593 3.859 1.00 98.06 95 SER A CA 1
ATOM 743 C C . SER A 1 95 ? -0.925 -13.099 4.091 1.00 98.06 95 SER A C 1
ATOM 745 O O . SER A 1 95 ? -0.050 -12.708 4.863 1.00 98.06 95 SER A O 1
ATOM 747 N N . TYR A 1 96 ? -1.736 -12.259 3.451 1.00 98.56 96 TYR A N 1
ATOM 748 C CA . TYR A 1 96 ? -1.582 -10.809 3.542 1.00 98.56 96 TYR A CA 1
ATOM 749 C C . TYR A 1 96 ? -2.904 -10.065 3.729 1.00 98.56 96 TYR A C 1
ATOM 751 O O . TYR A 1 96 ? -3.977 -10.581 3.426 1.00 98.56 96 TYR A O 1
ATOM 759 N N . THR A 1 97 ? -2.810 -8.827 4.217 1.00 98.69 97 THR A N 1
ATOM 760 C CA . THR A 1 97 ? -3.898 -7.840 4.182 1.00 98.69 97 THR A CA 1
ATOM 761 C C . THR A 1 97 ? -3.449 -6.628 3.375 1.00 98.69 97 THR A C 1
ATOM 763 O O . THR A 1 97 ? -2.456 -5.990 3.718 1.00 98.69 97 THR A O 1
ATOM 766 N N . LEU A 1 98 ? -4.184 -6.286 2.314 1.00 98.19 98 LEU A N 1
ATOM 767 C CA . LEU A 1 98 ? -3.935 -5.074 1.534 1.00 98.19 98 LEU A CA 1
ATOM 768 C C . LEU A 1 98 ? -4.729 -3.909 2.136 1.00 98.19 98 LEU A C 1
ATOM 770 O O . LEU A 1 98 ? -5.958 -3.890 2.073 1.00 98.19 98 LEU A O 1
ATOM 774 N N . ILE A 1 99 ? -4.033 -2.952 2.745 1.00 98.06 99 ILE A N 1
ATOM 775 C CA . ILE A 1 99 ? -4.621 -1.786 3.412 1.00 98.06 99 ILE A CA 1
ATOM 776 C C . ILE A 1 99 ? -4.776 -0.661 2.385 1.00 98.06 99 ILE A C 1
ATOM 778 O O . ILE A 1 99 ? -3.781 -0.248 1.805 1.00 98.06 99 ILE A O 1
ATOM 782 N N . GLN A 1 100 ? -5.999 -0.145 2.200 1.00 95.88 100 GLN A N 1
ATOM 783 C CA . GLN A 1 100 ? -6.370 0.843 1.166 1.00 95.88 100 GLN A CA 1
ATOM 784 C C . GLN A 1 100 ? -6.362 0.287 -0.269 1.00 95.88 100 GLN A C 1
ATOM 786 O O . GLN A 1 100 ? -5.722 0.836 -1.167 1.00 95.88 100 GLN A O 1
ATOM 791 N N . ASP A 1 101 ? -7.105 -0.797 -0.507 1.00 98.31 101 ASP A N 1
ATOM 792 C CA . ASP A 1 101 ? -7.321 -1.301 -1.868 1.00 98.31 101 ASP A CA 1
ATOM 793 C C . ASP A 1 101 ? -8.471 -0.574 -2.585 1.00 98.31 101 ASP A C 1
ATOM 795 O O . ASP A 1 101 ? -9.643 -0.850 -2.335 1.00 98.31 101 ASP A O 1
ATOM 799 N N . ALA A 1 102 ? -8.135 0.325 -3.511 1.00 97.88 102 ALA A N 1
ATOM 800 C CA . ALA A 1 102 ? -9.109 1.050 -4.331 1.00 97.88 102 ALA A CA 1
ATOM 801 C C . ALA A 1 102 ? -9.306 0.457 -5.743 1.00 97.88 102 ALA A C 1
ATOM 803 O O . ALA A 1 102 ? -9.922 1.100 -6.594 1.00 97.88 102 ALA A O 1
ATOM 804 N N . SER A 1 103 ? -8.780 -0.745 -6.014 1.00 98.62 103 SER A N 1
ATOM 805 C CA . SER A 1 103 ? -8.731 -1.286 -7.382 1.00 98.62 103 SER A CA 1
ATOM 806 C C . SER A 1 103 ? -10.093 -1.538 -8.023 1.00 98.62 103 SER A C 1
ATOM 808 O O . SER A 1 103 ? -10.236 -1.294 -9.216 1.00 98.62 103 SER A O 1
ATOM 810 N N . ASP A 1 104 ? -11.094 -1.975 -7.260 1.00 98.62 104 ASP A N 1
ATOM 811 C CA . ASP A 1 104 ? -12.456 -2.164 -7.785 1.00 98.62 104 ASP A CA 1
ATOM 812 C C . ASP A 1 104 ? -13.267 -0.862 -7.722 1.00 98.62 104 ASP A C 1
ATOM 814 O O . ASP A 1 104 ? -14.001 -0.526 -8.649 1.00 98.62 104 ASP A O 1
ATOM 818 N N . GLN A 1 105 ? -13.060 -0.063 -6.668 1.00 98.69 105 GLN A N 1
ATOM 819 C CA . GLN A 1 105 ? -13.739 1.218 -6.461 1.00 98.69 105 GLN A CA 1
ATOM 820 C C . GLN A 1 105 ? -13.558 2.185 -7.642 1.00 98.69 105 GLN A C 1
ATOM 822 O O . GLN A 1 105 ? -14.472 2.955 -7.952 1.00 98.69 105 GLN A O 1
ATOM 827 N N . PHE A 1 106 ? -12.391 2.148 -8.292 1.00 98.56 106 PHE A N 1
ATOM 828 C CA . PHE A 1 106 ? -12.063 2.976 -9.454 1.00 98.56 106 PHE A CA 1
ATOM 829 C C . PHE A 1 106 ? -12.172 2.246 -10.804 1.00 98.56 106 PHE A C 1
ATOM 831 O O . PHE A 1 106 ? -11.743 2.799 -11.815 1.00 98.56 106 PHE A O 1
ATOM 838 N N . ASP A 1 107 ? -12.767 1.049 -10.849 1.00 98.62 107 ASP A N 1
ATOM 839 C CA . ASP A 1 107 ? -12.930 0.257 -12.080 1.00 98.62 107 ASP A CA 1
ATOM 840 C C . ASP A 1 107 ? -14.253 -0.535 -12.098 1.00 98.62 107 ASP A C 1
ATOM 842 O O . ASP A 1 107 ? -14.304 -1.717 -12.442 1.00 98.62 107 ASP A O 1
ATOM 846 N N . THR A 1 108 ? -15.348 0.115 -11.689 1.00 98.56 108 THR A N 1
ATOM 847 C CA . THR A 1 108 ? -16.684 -0.505 -11.693 1.00 98.56 108 THR A CA 1
ATOM 848 C C . THR A 1 108 ? -17.212 -0.709 -13.124 1.00 98.56 108 THR A C 1
ATOM 850 O O . THR A 1 108 ? -16.999 0.140 -13.998 1.00 98.56 108 THR A O 1
ATOM 853 N N . PRO A 1 109 ? -17.924 -1.817 -13.409 1.00 98.19 109 PRO A N 1
ATOM 854 C CA . PRO A 1 109 ? -18.397 -2.102 -14.758 1.00 98.19 109 PRO A CA 1
ATOM 855 C C . PRO A 1 109 ? -19.548 -1.176 -15.169 1.00 98.19 109 PRO A C 1
ATOM 857 O O . PRO A 1 109 ? -20.402 -0.810 -14.366 1.00 98.19 109 PRO A O 1
ATOM 860 N N . SER A 1 110 ? -19.622 -0.856 -16.464 1.00 98.12 110 SER A N 1
ATOM 861 C CA . SER A 1 110 ? -20.787 -0.196 -17.072 1.00 98.12 110 SER A CA 1
ATOM 862 C C . SER A 1 110 ? -21.812 -1.233 -17.538 1.00 98.12 110 SER A C 1
ATOM 864 O O . SER A 1 110 ? -21.962 -1.485 -18.732 1.00 98.12 110 SER A O 1
ATOM 866 N N . ASP A 1 111 ? -22.502 -1.856 -16.585 1.00 98.38 111 ASP A N 1
ATOM 867 C CA . ASP A 1 111 ? -23.484 -2.932 -16.807 1.00 98.38 111 ASP A CA 1
ATOM 868 C C . ASP A 1 111 ? -24.949 -2.477 -16.654 1.00 98.38 111 ASP A C 1
ATOM 870 O O . ASP A 1 111 ? -25.871 -3.290 -16.701 1.00 98.38 111 ASP A O 1
ATOM 874 N N . GLY A 1 112 ? -25.171 -1.167 -16.511 1.00 98.44 112 GLY A N 1
ATOM 875 C CA . GLY A 1 112 ? -26.485 -0.565 -16.272 1.00 98.44 112 GLY A CA 1
ATOM 876 C C . GLY A 1 112 ? -26.779 -0.276 -14.797 1.00 98.44 112 GLY A C 1
ATOM 877 O O . GLY A 1 112 ? -27.786 0.372 -14.511 1.00 98.44 112 GLY A O 1
ATOM 878 N N . GLU A 1 113 ? -25.902 -0.684 -13.875 1.00 98.50 113 GLU A N 1
ATOM 879 C CA . GLU A 1 113 ? -25.974 -0.352 -12.451 1.00 98.50 113 GLU A CA 1
ATOM 880 C C . GLU A 1 113 ? -24.847 0.615 -12.059 1.00 98.50 113 GLU A C 1
ATOM 882 O O . GLU A 1 113 ? -23.675 0.393 -12.353 1.00 98.50 113 GLU A O 1
ATOM 887 N N . TYR A 1 114 ? -25.192 1.697 -11.357 1.00 98.44 114 TYR A N 1
ATOM 888 C CA . TYR A 1 114 ? -24.197 2.569 -10.736 1.00 98.44 114 TYR A CA 1
ATOM 889 C C . TYR A 1 114 ? -23.855 2.062 -9.335 1.00 98.44 114 TYR A C 1
ATOM 891 O O . TYR A 1 114 ? -24.727 1.982 -8.468 1.00 98.44 114 TYR A O 1
ATOM 899 N N . ARG A 1 115 ? -22.570 1.788 -9.101 1.00 98.62 115 ARG A N 1
ATOM 900 C CA . ARG A 1 115 ? -22.044 1.381 -7.797 1.00 98.62 115 ARG A CA 1
ATOM 901 C C . ARG A 1 115 ? -21.321 2.557 -7.156 1.00 98.62 115 ARG A C 1
ATOM 903 O O . ARG A 1 115 ? -20.286 3.001 -7.642 1.00 98.62 115 ARG A O 1
ATOM 910 N N . MET A 1 116 ? -21.881 3.067 -6.059 1.00 98.44 116 MET A N 1
ATOM 911 C CA . MET A 1 116 ? -21.227 4.114 -5.268 1.00 98.44 116 MET A CA 1
ATOM 912 C C . MET A 1 116 ? -19.982 3.575 -4.552 1.00 98.44 116 MET A C 1
ATOM 914 O O . MET A 1 116 ? -18.965 4.263 -4.503 1.00 98.44 116 MET A O 1
ATOM 918 N N . TYR A 1 117 ? -20.050 2.337 -4.054 1.00 98.50 117 TYR A N 1
ATOM 919 C CA . TYR A 1 117 ? -18.958 1.650 -3.369 1.00 98.50 117 TYR A CA 1
ATOM 920 C C . TYR A 1 117 ? -18.753 0.257 -3.960 1.00 98.50 117 TYR A C 1
ATOM 922 O O . TYR A 1 117 ? -19.740 -0.450 -4.173 1.00 98.50 117 TYR A O 1
ATOM 930 N N . ASP A 1 118 ? -17.502 -0.139 -4.189 1.00 98.56 118 ASP A N 1
ATOM 931 C CA . ASP A 1 118 ? -17.155 -1.497 -4.622 1.00 98.56 118 ASP A CA 1
ATOM 932 C C . ASP A 1 118 ? -15.761 -1.914 -4.125 1.00 98.56 118 ASP A C 1
ATOM 934 O O . ASP A 1 118 ? -14.865 -1.083 -3.967 1.00 98.56 118 ASP A O 1
ATOM 938 N N . GLY A 1 119 ? -15.583 -3.206 -3.846 1.00 98.00 119 GLY A N 1
ATOM 939 C CA . GLY A 1 119 ? -14.334 -3.759 -3.308 1.00 98.00 119 GLY A CA 1
ATOM 940 C C . GLY A 1 119 ? -13.956 -3.235 -1.915 1.00 98.00 119 GLY A C 1
ATOM 941 O O . GLY A 1 119 ? -14.727 -3.382 -0.955 1.00 98.00 119 GLY A O 1
ATOM 942 N N . GLY A 1 120 ? -12.734 -2.705 -1.795 1.00 97.62 120 GLY A N 1
ATOM 943 C CA . GLY A 1 120 ? -12.178 -2.133 -0.566 1.00 97.62 120 GLY A CA 1
ATOM 944 C C . GLY A 1 120 ? -11.693 -3.156 0.467 1.00 97.62 120 GLY A C 1
ATOM 945 O O . GLY A 1 120 ? -12.266 -4.240 0.623 1.00 97.62 120 GLY A O 1
ATOM 946 N N . THR A 1 121 ? -10.669 -2.771 1.236 1.00 98.25 121 THR A N 1
ATOM 947 C CA . THR A 1 121 ? -10.224 -3.501 2.433 1.00 98.25 121 THR A CA 1
ATOM 948 C C . THR A 1 121 ? -11.376 -3.612 3.429 1.00 98.25 121 THR A C 1
ATOM 950 O O . THR A 1 121 ? -12.002 -2.606 3.778 1.00 98.25 121 THR A O 1
ATOM 953 N N . LYS A 1 122 ? -11.676 -4.815 3.930 1.00 98.44 122 LYS A N 1
ATOM 954 C CA . LYS A 1 122 ? -12.786 -4.969 4.880 1.00 98.44 122 LYS A CA 1
ATOM 955 C C . LYS A 1 122 ? -12.394 -4.416 6.249 1.00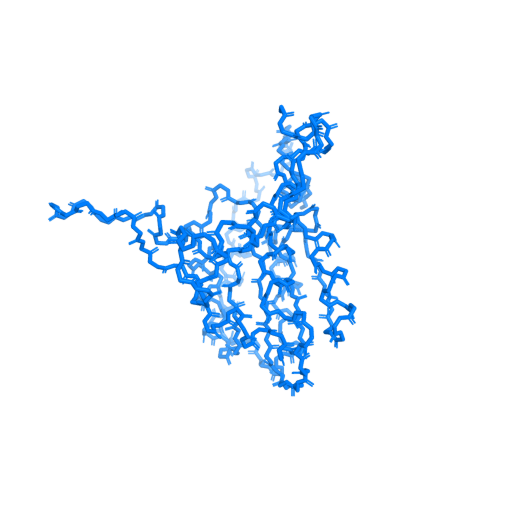 98.44 122 LYS A C 1
ATOM 957 O O . LYS A 1 122 ? -11.284 -4.633 6.721 1.00 98.44 122 LYS A O 1
ATOM 962 N N . ILE A 1 123 ? -13.339 -3.795 6.959 1.00 98.25 123 ILE A N 1
ATOM 963 C CA . ILE A 1 123 ? -13.109 -3.268 8.322 1.00 98.25 123 ILE A CA 1
ATOM 964 C C . ILE A 1 123 ? -12.543 -4.349 9.259 1.00 98.25 123 ILE A C 1
ATOM 966 O O . ILE A 1 123 ? -11.624 -4.098 10.035 1.00 98.25 123 ILE A O 1
ATOM 970 N N . ASN A 1 124 ? -13.049 -5.581 9.163 1.00 98.19 124 ASN A N 1
ATOM 971 C CA . ASN A 1 124 ? -12.547 -6.694 9.969 1.00 98.19 124 ASN A CA 1
ATOM 972 C C . ASN A 1 124 ? -11.109 -7.096 9.613 1.00 98.19 124 ASN A C 1
ATOM 974 O O . ASN A 1 124 ? -10.401 -7.594 10.483 1.00 98.19 124 ASN A O 1
ATOM 978 N N . GLU A 1 125 ? -10.671 -6.894 8.371 1.00 98.38 125 GLU A N 1
ATOM 979 C CA . GLU A 1 125 ? -9.277 -7.115 7.975 1.00 98.38 125 GLU A CA 1
ATOM 980 C C . GLU A 1 125 ? -8.382 -6.019 8.547 1.00 98.38 125 GLU A C 1
ATOM 982 O O . GLU A 1 125 ? -7.357 -6.341 9.132 1.00 98.38 125 GLU A O 1
ATOM 987 N N . VAL A 1 126 ? -8.819 -4.753 8.519 1.00 98.38 126 VAL A N 1
ATOM 988 C CA . VAL A 1 126 ? -8.096 -3.649 9.175 1.00 98.38 126 VAL A CA 1
ATOM 989 C C . VAL A 1 126 ? -7.931 -3.907 10.676 1.00 98.38 126 VAL A C 1
ATOM 991 O O . VAL A 1 126 ? -6.844 -3.728 11.213 1.00 98.38 126 VAL A O 1
ATOM 994 N N . LYS A 1 127 ? -8.969 -4.396 11.369 1.00 98.44 127 LYS A N 1
ATOM 995 C CA . LYS A 1 127 ? -8.870 -4.782 12.792 1.00 98.44 127 LYS A CA 1
ATOM 996 C C . LYS A 1 127 ? -7.877 -5.931 13.008 1.00 98.44 127 LYS A C 1
ATOM 998 O O . LYS A 1 127 ? -7.057 -5.874 13.918 1.00 98.44 127 LYS A O 1
ATOM 1003 N N . LYS A 1 128 ? -7.930 -6.968 12.163 1.00 98.19 128 LYS A N 1
ATOM 1004 C CA . LYS A 1 128 ? -7.019 -8.126 12.237 1.00 98.19 128 LYS A CA 1
ATOM 1005 C C . LYS A 1 128 ? -5.574 -7.771 11.888 1.00 98.19 128 LYS A C 1
ATOM 1007 O O . LYS A 1 128 ? -4.673 -8.406 12.424 1.00 98.19 128 LYS A O 1
ATOM 1012 N N . ALA A 1 129 ? -5.358 -6.764 11.046 1.00 98.50 129 ALA A N 1
ATOM 1013 C CA . ALA A 1 129 ? -4.044 -6.332 10.587 1.00 98.50 129 ALA A CA 1
ATOM 1014 C C . ALA A 1 129 ? -3.109 -5.893 11.730 1.00 98.50 129 ALA A C 1
ATOM 1016 O O . ALA A 1 129 ? -1.896 -5.976 11.566 1.00 98.50 129 ALA A O 1
ATOM 1017 N N . LEU A 1 130 ? -3.624 -5.531 12.915 1.00 98.75 130 LEU A N 1
ATOM 1018 C CA . LEU A 1 130 ? -2.806 -5.308 14.121 1.00 98.75 130 LEU A CA 1
ATOM 1019 C C . LEU A 1 130 ? -1.909 -6.516 14.448 1.00 98.75 130 LEU A C 1
ATOM 1021 O O . LEU A 1 130 ? -0.768 -6.368 14.890 1.00 98.75 130 LEU A O 1
ATOM 1025 N N . ASN A 1 131 ? -2.422 -7.717 14.199 1.00 98.69 131 ASN A N 1
ATOM 1026 C CA . ASN A 1 131 ? -1.780 -8.977 14.544 1.00 98.69 131 ASN A CA 1
ATOM 1027 C C . ASN A 1 131 ? -0.768 -9.459 13.498 1.00 98.69 131 ASN A C 1
ATOM 1029 O O . ASN A 1 131 ? -0.136 -10.489 13.722 1.00 98.69 131 ASN A O 1
ATOM 1033 N N . ALA A 1 132 ? -0.595 -8.745 12.382 1.00 98.62 132 ALA A N 1
ATOM 1034 C CA . ALA A 1 132 ? 0.398 -9.115 11.383 1.00 98.62 132 ALA A CA 1
ATOM 1035 C C . ALA A 1 132 ? 1.816 -9.113 11.971 1.00 98.62 132 ALA A C 1
ATOM 1037 O O . ALA A 1 132 ? 2.120 -8.333 12.881 1.00 98.62 132 ALA A O 1
ATOM 1038 N N . GLU A 1 133 ? 2.686 -9.980 11.457 1.00 98.44 133 GLU A N 1
ATOM 1039 C CA . GLU A 1 133 ? 4.104 -9.998 11.823 1.00 98.44 133 GLU A CA 1
ATOM 1040 C C . GLU A 1 133 ? 4.801 -8.725 11.339 1.00 98.44 133 GLU A C 1
ATOM 1042 O O . GLU A 1 133 ? 5.504 -8.066 12.111 1.00 98.44 133 GLU A O 1
ATOM 1047 N N . ALA A 1 134 ? 4.541 -8.350 10.085 1.00 98.62 134 ALA A N 1
ATOM 1048 C CA . ALA A 1 134 ? 5.154 -7.197 9.451 1.00 98.62 134 ALA A CA 1
ATOM 1049 C C . ALA A 1 134 ? 4.145 -6.334 8.688 1.00 98.62 134 ALA A C 1
ATOM 1051 O O . ALA A 1 134 ? 3.157 -6.835 8.147 1.00 98.62 134 ALA A O 1
ATOM 1052 N N . THR A 1 135 ? 4.445 -5.039 8.583 1.00 98.88 135 THR A N 1
ATOM 1053 C CA . THR A 1 135 ? 3.795 -4.119 7.645 1.00 98.88 135 THR A CA 1
ATOM 1054 C C . THR A 1 135 ? 4.812 -3.591 6.643 1.00 98.88 135 THR A C 1
ATOM 1056 O O . THR A 1 135 ? 5.787 -2.941 7.016 1.00 98.88 135 THR A O 1
ATOM 1059 N N . LEU A 1 136 ? 4.553 -3.832 5.360 1.00 98.69 136 LEU A N 1
ATOM 1060 C CA . LEU A 1 136 ? 5.371 -3.367 4.249 1.00 98.69 136 LEU A CA 1
ATOM 1061 C C . LEU A 1 136 ? 4.669 -2.221 3.520 1.00 98.69 136 LEU A C 1
ATOM 1063 O O . LEU A 1 136 ? 3.495 -2.319 3.160 1.00 98.69 136 LEU A O 1
ATOM 1067 N N . SER A 1 137 ? 5.399 -1.144 3.258 1.00 98.56 137 SER A N 1
ATOM 1068 C CA . SER A 1 137 ? 4.943 -0.076 2.371 1.00 98.56 137 SER A CA 1
ATOM 1069 C C . SER A 1 137 ? 5.580 -0.193 0.992 1.00 98.56 137 SER A C 1
ATOM 1071 O O . SER A 1 137 ? 6.796 -0.357 0.862 1.00 98.56 137 SER A O 1
ATOM 1073 N N . LEU A 1 138 ? 4.771 -0.041 -0.054 1.00 98.62 138 LEU A N 1
ATOM 1074 C CA . LEU A 1 138 ? 5.277 0.047 -1.424 1.00 98.62 138 LEU A CA 1
ATOM 1075 C C . LEU A 1 138 ? 5.808 1.443 -1.773 1.00 98.62 138 LEU A C 1
ATOM 1077 O O . LEU A 1 138 ? 6.425 1.610 -2.820 1.00 98.62 138 LEU A O 1
ATOM 1081 N N . GLN A 1 139 ? 5.561 2.448 -0.929 1.00 98.62 139 GLN A N 1
ATOM 1082 C CA . GLN A 1 139 ? 5.960 3.835 -1.167 1.00 98.62 139 GLN A CA 1
ATOM 1083 C C . GLN A 1 139 ? 6.381 4.506 0.146 1.00 98.62 139 GLN A C 1
ATOM 1085 O O . GLN A 1 139 ? 5.540 4.899 0.961 1.00 98.62 139 GLN A O 1
ATOM 1090 N N . HIS A 1 140 ? 7.692 4.635 0.354 1.00 98.19 140 HIS A N 1
ATOM 1091 C CA . HIS A 1 140 ? 8.301 5.151 1.580 1.00 98.19 140 HIS A CA 1
ATOM 1092 C C . HIS A 1 140 ? 7.746 6.512 2.012 1.00 98.19 140 HIS A C 1
ATOM 1094 O O . HIS A 1 140 ? 7.432 6.712 3.188 1.00 98.19 140 HIS A O 1
ATOM 1100 N N . HIS A 1 141 ? 7.610 7.462 1.086 1.00 97.44 141 HIS A N 1
ATOM 1101 C CA . HIS A 1 141 ? 7.222 8.831 1.428 1.00 97.44 141 HIS A CA 1
ATOM 1102 C C . HIS A 1 141 ? 5.746 8.958 1.824 1.00 97.44 141 HIS A C 1
ATOM 1104 O O . HIS A 1 141 ? 5.388 9.932 2.491 1.00 97.44 141 HIS A O 1
ATOM 1110 N N . ASN A 1 142 ? 4.932 7.951 1.498 1.00 91.44 142 ASN A N 1
ATOM 1111 C CA . ASN A 1 142 ? 3.487 7.933 1.715 1.00 91.44 142 ASN A CA 1
ATOM 1112 C C . ASN A 1 142 ? 3.081 7.322 3.064 1.00 91.44 142 ASN A C 1
ATOM 1114 O O . ASN A 1 142 ? 1.893 7.285 3.374 1.00 91.44 142 ASN A O 1
ATOM 1118 N N . THR A 1 143 ? 4.025 6.779 3.840 1.00 98.12 143 THR A N 1
ATOM 1119 C CA . THR A 1 143 ? 3.696 5.951 5.015 1.00 98.12 143 THR A CA 1
ATOM 1120 C C . THR A 1 143 ? 4.643 6.145 6.198 1.00 98.12 143 THR A C 1
ATOM 1122 O O . THR A 1 143 ? 4.733 5.268 7.051 1.00 98.12 143 THR A O 1
ATOM 1125 N N . ARG A 1 144 ? 5.402 7.242 6.277 1.00 98.19 144 ARG A N 1
ATOM 1126 C CA . ARG A 1 144 ? 6.425 7.417 7.330 1.00 98.19 144 ARG A CA 1
ATOM 1127 C C . ARG A 1 144 ? 5.818 7.408 8.735 1.00 98.19 144 ARG A C 1
ATOM 1129 O O . ARG A 1 144 ? 6.349 6.756 9.628 1.00 98.19 144 ARG A O 1
ATOM 1136 N N . LYS A 1 145 ? 4.696 8.105 8.934 1.00 98.56 145 LYS A N 1
ATOM 1137 C CA . LYS A 1 145 ? 3.976 8.136 10.218 1.00 98.56 145 LYS A CA 1
ATOM 1138 C C . LYS A 1 145 ? 3.231 6.832 10.458 1.00 98.56 145 LYS A C 1
ATOM 1140 O O . LYS A 1 145 ? 3.184 6.361 11.589 1.00 98.56 145 LYS A O 1
ATOM 1145 N N . THR A 1 146 ? 2.650 6.264 9.406 1.00 98.81 146 THR A N 1
ATOM 1146 C CA . THR A 1 146 ? 1.920 4.998 9.475 1.00 98.81 146 THR A CA 1
ATOM 1147 C C . THR A 1 146 ? 2.838 3.849 9.881 1.00 98.81 146 THR A C 1
ATOM 1149 O O . THR A 1 146 ? 2.508 3.126 10.813 1.00 98.81 146 THR A O 1
ATOM 1152 N N . LEU A 1 147 ? 4.009 3.710 9.252 1.00 98.75 147 LEU A N 1
ATOM 1153 C CA . LEU A 1 147 ? 4.986 2.687 9.627 1.00 98.75 147 LEU A CA 1
ATOM 1154 C C . LEU A 1 147 ? 5.542 2.931 11.030 1.00 98.75 147 LEU A C 1
ATOM 1156 O O . LEU A 1 147 ? 5.605 1.985 11.802 1.00 98.75 147 LEU A O 1
ATOM 1160 N N . GLY A 1 148 ? 5.824 4.184 11.409 1.00 98.75 148 GLY A N 1
ATOM 1161 C CA . GLY A 1 148 ? 6.193 4.503 12.793 1.00 98.75 148 GLY A CA 1
ATOM 1162 C C . GLY A 1 148 ? 5.138 4.034 13.806 1.00 98.75 148 GLY A C 1
ATOM 1163 O O . GLY A 1 148 ? 5.480 3.434 14.818 1.00 98.75 148 GLY A O 1
ATOM 1164 N N . TYR A 1 149 ? 3.847 4.205 13.502 1.00 98.81 149 TYR A N 1
ATOM 1165 C CA . TYR A 1 149 ? 2.766 3.675 14.340 1.00 98.81 149 TYR A CA 1
ATOM 1166 C C . TYR A 1 149 ? 2.718 2.136 14.355 1.00 98.81 149 TYR A C 1
ATOM 1168 O O . TYR A 1 149 ? 2.504 1.538 15.408 1.00 98.81 149 TYR A O 1
ATOM 1176 N N . CYS A 1 150 ? 2.954 1.476 13.216 1.00 98.69 150 CYS A N 1
ATOM 1177 C CA . CYS A 1 150 ? 3.066 0.016 13.150 1.00 98.69 150 CYS A CA 1
ATOM 1178 C C . CYS A 1 150 ? 4.236 -0.519 14.004 1.00 98.69 150 CYS A C 1
ATOM 1180 O O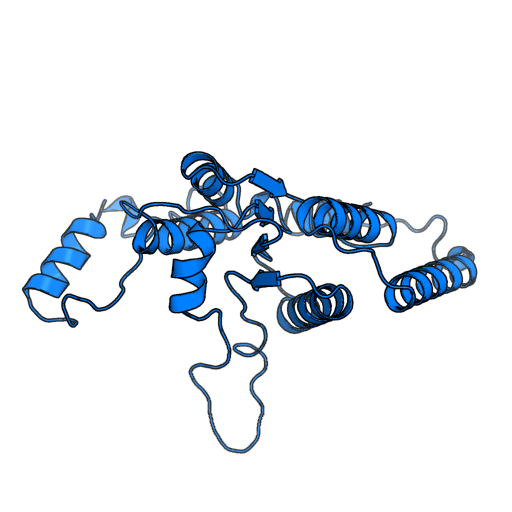 . CYS A 1 150 ? 4.080 -1.529 14.692 1.00 98.69 150 CYS A O 1
ATOM 1182 N N . GLU A 1 151 ? 5.380 0.171 14.012 1.00 98.50 151 GLU A N 1
ATOM 1183 C CA . GLU A 1 151 ? 6.525 -0.154 14.876 1.00 98.50 151 GLU A CA 1
ATOM 1184 C C . GLU A 1 151 ? 6.194 0.043 16.359 1.00 98.50 151 GLU A C 1
ATOM 1186 O O . GLU A 1 151 ? 6.518 -0.815 17.180 1.00 98.50 151 GLU A O 1
ATOM 1191 N N . GLU A 1 152 ? 5.501 1.132 16.712 1.00 98.31 152 GLU A N 1
ATOM 1192 C CA . GLU A 1 152 ? 5.061 1.409 18.088 1.00 98.31 152 GLU A CA 1
ATOM 1193 C C . GLU A 1 152 ? 4.152 0.304 18.648 1.00 98.31 152 GLU A C 1
ATOM 1195 O O . GLU A 1 152 ? 4.240 -0.024 19.833 1.00 98.31 152 GLU A O 1
ATOM 1200 N N . VAL A 1 153 ? 3.308 -0.307 17.806 1.00 97.69 153 VAL A N 1
ATOM 1201 C CA . VAL A 1 153 ? 2.476 -1.463 18.195 1.00 97.69 153 VAL A CA 1
ATOM 1202 C C . VAL A 1 153 ? 3.211 -2.808 18.080 1.00 97.69 153 VAL A C 1
ATOM 1204 O O . VAL A 1 153 ? 2.626 -3.855 18.359 1.00 97.69 153 VAL A O 1
ATOM 1207 N N . GLY A 1 154 ? 4.498 -2.798 17.719 1.00 97.75 154 GLY A N 1
ATOM 1208 C CA . GLY A 1 154 ? 5.393 -3.955 17.765 1.00 97.75 154 GLY A CA 1
ATOM 1209 C C . GLY A 1 154 ? 5.430 -4.815 16.502 1.00 97.75 154 GLY A C 1
ATOM 1210 O O . GLY A 1 154 ? 5.799 -5.985 16.592 1.00 97.75 154 GLY A O 1
ATOM 1211 N N . GLN A 1 155 ? 5.029 -4.283 15.347 1.00 98.56 155 GLN A N 1
ATOM 1212 C CA . GLN A 1 155 ? 5.223 -4.957 14.059 1.00 98.56 155 GLN A CA 1
ATOM 1213 C C . GLN A 1 155 ? 6.620 -4.666 13.506 1.00 98.56 155 GLN A C 1
ATOM 1215 O O . GLN A 1 155 ? 7.154 -3.572 13.697 1.00 98.56 155 GLN A O 1
ATOM 1220 N N . ALA A 1 156 ? 7.196 -5.616 12.768 1.00 98.31 156 ALA A N 1
ATOM 1221 C CA . ALA A 1 156 ? 8.316 -5.293 11.889 1.00 98.31 156 ALA A CA 1
ATOM 1222 C C . ALA A 1 156 ? 7.819 -4.376 10.761 1.00 98.31 156 ALA A C 1
ATOM 1224 O O . ALA A 1 156 ? 6.691 -4.533 10.286 1.00 98.31 156 ALA A O 1
ATOM 1225 N N . THR A 1 157 ? 8.639 -3.427 10.310 1.00 98.56 157 THR A N 1
ATOM 1226 C CA . THR A 1 157 ? 8.277 -2.606 9.154 1.00 98.56 157 THR A CA 1
ATOM 1227 C C . THR A 1 157 ? 9.401 -2.479 8.154 1.00 98.56 157 THR A C 1
ATOM 1229 O O . THR A 1 157 ? 10.581 -2.528 8.500 1.00 98.56 157 THR A O 1
ATOM 1232 N N . ALA A 1 158 ? 9.005 -2.315 6.899 1.00 97.81 158 ALA A N 1
ATOM 1233 C CA . ALA A 1 158 ? 9.902 -1.926 5.834 1.00 97.81 158 ALA A CA 1
ATOM 1234 C C . ALA A 1 158 ? 9.145 -1.128 4.776 1.00 97.81 158 ALA A C 1
ATOM 1236 O O . ALA A 1 158 ? 7.911 -1.110 4.712 1.00 97.81 158 ALA A O 1
ATOM 1237 N N . SER A 1 159 ? 9.904 -0.441 3.935 1.00 97.88 159 SER A N 1
ATOM 1238 C CA . SER A 1 159 ? 9.361 0.357 2.849 1.00 97.88 159 SER A CA 1
ATOM 1239 C C . SER A 1 159 ? 10.231 0.240 1.616 1.00 97.88 159 SER A C 1
ATOM 1241 O O . SER A 1 159 ? 11.456 0.231 1.725 1.00 97.88 159 SER A O 1
ATOM 1243 N N . SER A 1 160 ? 9.593 0.267 0.456 1.00 96.62 160 SER A N 1
ATOM 1244 C CA . SER A 1 160 ? 10.248 0.382 -0.842 1.00 96.62 160 SER A CA 1
ATOM 1245 C C . SER A 1 160 ? 9.892 1.707 -1.517 1.00 96.62 160 SER A C 1
ATOM 1247 O O . SER A 1 160 ? 9.045 2.469 -1.046 1.00 96.62 160 SER A O 1
ATOM 1249 N N . HIS A 1 161 ? 10.568 1.988 -2.625 1.00 98.00 161 HIS A N 1
ATOM 1250 C CA . HIS A 1 161 ? 10.307 3.145 -3.468 1.00 98.00 161 HIS A CA 1
ATOM 1251 C C . HIS A 1 161 ? 9.630 2.672 -4.755 1.00 98.00 161 HIS A C 1
ATOM 1253 O O . HIS A 1 161 ? 10.324 2.466 -5.744 1.00 98.00 161 HIS A O 1
ATOM 1259 N N . TYR A 1 162 ? 8.313 2.435 -4.707 1.00 98.31 162 TYR A N 1
ATOM 1260 C CA . TYR A 1 162 ? 7.438 2.065 -5.830 1.00 98.31 162 TYR A CA 1
ATOM 1261 C C . TYR A 1 162 ? 8.052 0.960 -6.721 1.00 98.31 162 TYR A C 1
ATOM 1263 O O . TYR A 1 162 ? 8.612 1.269 -7.766 1.00 98.31 162 TYR A O 1
ATOM 1271 N N . PRO A 1 163 ? 8.022 -0.327 -6.319 1.00 98.06 163 PRO A N 1
ATOM 1272 C CA . PRO A 1 163 ? 8.910 -1.362 -6.859 1.00 98.06 163 PRO A CA 1
ATOM 1273 C C . PRO A 1 163 ? 8.694 -1.644 -8.358 1.00 98.06 163 PRO A C 1
ATOM 1275 O O . PRO A 1 163 ? 7.904 -2.505 -8.744 1.00 98.06 163 PRO A O 1
ATOM 1278 N N . LEU A 1 164 ? 9.447 -0.935 -9.203 1.00 98.69 164 LEU A N 1
ATOM 1279 C CA . LEU A 1 164 ? 9.448 -1.062 -10.659 1.00 98.69 164 LEU A CA 1
ATOM 1280 C C . LEU A 1 164 ? 10.733 -1.706 -11.182 1.00 98.69 164 LEU A C 1
ATOM 1282 O O . LEU A 1 164 ? 11.840 -1.397 -10.741 1.00 98.69 164 LEU A O 1
ATOM 1286 N N . GLY A 1 165 ? 10.577 -2.534 -12.213 1.00 98.25 165 GLY A N 1
ATOM 1287 C CA . GLY A 1 165 ? 11.690 -3.179 -12.901 1.00 98.25 165 GLY A CA 1
ATOM 1288 C C . GLY A 1 165 ? 12.235 -4.398 -12.158 1.00 98.25 165 GLY A C 1
ATOM 1289 O O . GLY A 1 165 ? 11.854 -4.701 -11.032 1.00 98.25 165 GLY A O 1
ATOM 1290 N N . VAL A 1 166 ? 13.150 -5.117 -12.815 1.00 98.31 166 VAL A N 1
ATOM 1291 C CA . VAL A 1 166 ? 13.613 -6.441 -12.361 1.00 98.31 166 VAL A CA 1
ATOM 1292 C C . VAL A 1 166 ? 14.149 -6.399 -10.932 1.00 98.31 166 VAL A C 1
ATOM 1294 O O . VAL A 1 166 ? 13.730 -7.191 -10.097 1.00 98.31 166 VAL A O 1
ATOM 1297 N N . GLN A 1 167 ? 15.058 -5.468 -10.636 1.00 98.19 167 GLN A N 1
ATOM 1298 C CA . GLN A 1 167 ? 15.750 -5.466 -9.350 1.00 98.19 167 GLN A CA 1
ATOM 1299 C C . GLN A 1 167 ? 14.831 -5.065 -8.189 1.00 98.19 167 GLN A C 1
ATOM 1301 O O . GLN A 1 167 ? 14.889 -5.685 -7.132 1.00 98.19 167 GLN A O 1
ATOM 1306 N N . ALA A 1 168 ? 13.973 -4.057 -8.375 1.00 98.38 168 ALA A N 1
ATOM 1307 C CA . ALA A 1 168 ? 13.072 -3.620 -7.312 1.00 98.38 168 ALA A CA 1
ATOM 1308 C C . ALA A 1 168 ? 11.986 -4.667 -7.025 1.00 98.38 168 ALA A C 1
ATOM 1310 O O . ALA A 1 168 ? 11.645 -4.897 -5.866 1.00 98.38 168 ALA A O 1
ATOM 1311 N N . THR A 1 169 ? 11.479 -5.342 -8.064 1.00 98.62 169 THR A N 1
ATOM 1312 C CA . THR A 1 169 ? 10.562 -6.473 -7.891 1.00 98.62 169 THR A CA 1
ATOM 1313 C C . THR A 1 169 ? 11.254 -7.651 -7.201 1.00 98.62 169 THR A C 1
ATOM 1315 O O . THR A 1 169 ? 10.672 -8.224 -6.284 1.00 98.62 169 THR A O 1
ATOM 1318 N N . ASP A 1 170 ? 12.494 -7.988 -7.575 1.00 98.50 170 ASP A N 1
ATOM 1319 C CA . ASP A 1 170 ? 13.267 -9.044 -6.906 1.00 98.50 170 ASP A CA 1
ATOM 1320 C C . ASP A 1 170 ? 13.420 -8.747 -5.404 1.00 98.50 170 ASP A C 1
ATOM 1322 O O . ASP A 1 170 ? 13.146 -9.611 -4.575 1.00 98.50 170 ASP A O 1
ATOM 1326 N N . GLU A 1 171 ? 13.826 -7.527 -5.046 1.00 98.31 171 GLU A N 1
ATOM 1327 C CA . GLU A 1 171 ? 13.998 -7.096 -3.651 1.00 98.31 171 GLU A CA 1
ATOM 1328 C C . GLU A 1 171 ? 12.698 -7.201 -2.852 1.00 98.31 171 GLU A C 1
ATOM 1330 O O . GLU A 1 171 ? 12.691 -7.806 -1.779 1.00 98.31 171 GLU A O 1
ATOM 1335 N N . PHE A 1 172 ? 11.591 -6.700 -3.407 1.00 98.38 172 PHE A N 1
ATOM 1336 C CA . PHE A 1 172 ? 10.276 -6.795 -2.779 1.00 98.38 172 PHE A CA 1
ATOM 1337 C C . PHE A 1 172 ? 9.849 -8.253 -2.548 1.00 98.38 172 PHE A C 1
ATOM 1339 O O . PHE A 1 172 ? 9.451 -8.623 -1.444 1.00 98.38 172 PHE A O 1
ATOM 1346 N N . LEU A 1 173 ? 9.960 -9.113 -3.565 1.00 98.38 173 LEU A N 1
ATOM 1347 C CA . LEU A 1 173 ? 9.539 -10.511 -3.448 1.00 98.38 173 LEU A CA 1
ATOM 1348 C C . LEU A 1 173 ? 10.458 -11.327 -2.531 1.00 98.38 173 LEU A C 1
ATOM 1350 O O . LEU A 1 173 ? 9.984 -12.248 -1.867 1.00 98.38 173 LEU A O 1
ATOM 1354 N N . MET A 1 174 ? 11.752 -10.998 -2.462 1.00 98.19 174 MET A N 1
ATOM 1355 C CA . MET A 1 174 ? 12.679 -11.611 -1.506 1.00 98.19 174 MET A CA 1
ATOM 1356 C C . MET A 1 174 ? 12.344 -11.229 -0.063 1.00 98.19 174 MET A C 1
ATOM 1358 O O . MET A 1 174 ? 12.403 -12.089 0.813 1.00 98.19 174 MET A O 1
ATOM 1362 N N . GLU A 1 175 ? 11.961 -9.978 0.190 1.00 97.88 175 GLU A N 1
ATOM 1363 C CA . GLU A 1 175 ? 11.511 -9.533 1.511 1.00 97.88 175 GLU A CA 1
ATOM 1364 C C . GLU A 1 175 ? 10.205 -10.225 1.925 1.00 97.88 175 GLU A C 1
ATOM 1366 O O . GLU A 1 175 ? 10.119 -10.801 3.011 1.00 97.88 175 GLU A O 1
ATOM 1371 N N . VAL A 1 176 ? 9.223 -10.278 1.020 1.00 98.25 176 VAL A N 1
ATOM 1372 C CA . VAL A 1 176 ? 7.977 -11.030 1.233 1.00 98.25 176 VAL A CA 1
ATOM 1373 C C . VAL A 1 176 ? 8.266 -12.506 1.517 1.00 98.25 176 VAL A C 1
ATOM 1375 O O . VAL A 1 176 ? 7.683 -13.078 2.439 1.00 98.25 176 VAL A O 1
ATOM 1378 N N . ALA A 1 177 ? 9.167 -13.136 0.760 1.00 98.06 177 ALA A N 1
ATOM 1379 C CA . ALA A 1 177 ? 9.565 -14.527 0.968 1.00 98.06 177 ALA A CA 1
ATOM 1380 C C . ALA A 1 177 ? 10.241 -14.742 2.332 1.00 98.06 177 ALA A C 1
ATOM 1382 O O . ALA A 1 177 ? 9.942 -15.722 3.015 1.00 98.06 177 ALA A O 1
ATOM 1383 N N . ALA A 1 178 ? 11.113 -13.818 2.746 1.00 97.56 178 ALA A N 1
ATOM 1384 C CA . ALA A 1 178 ? 11.819 -13.888 4.022 1.00 97.56 178 ALA A CA 1
ATOM 1385 C C . ALA A 1 178 ? 10.861 -13.829 5.220 1.00 97.56 178 ALA A C 1
ATOM 1387 O O . ALA A 1 178 ? 11.023 -14.609 6.154 1.00 97.56 178 ALA A O 1
ATOM 1388 N N . ILE A 1 179 ? 9.852 -12.953 5.167 1.00 96.31 179 ILE A N 1
ATOM 1389 C CA . ILE A 1 179 ? 8.865 -12.792 6.245 1.00 96.31 179 ILE A CA 1
ATOM 1390 C C . ILE A 1 179 ? 7.840 -13.932 6.225 1.00 96.31 179 ILE A C 1
ATOM 1392 O O . ILE A 1 179 ? 7.565 -14.565 7.235 1.00 96.31 179 ILE A O 1
ATOM 1396 N N . SER A 1 180 ? 7.267 -14.234 5.058 1.00 96.81 180 SER A N 1
ATOM 1397 C CA . SER A 1 180 ? 6.199 -15.241 4.949 1.00 96.81 180 SER A CA 1
ATOM 1398 C C . SER A 1 180 ? 6.690 -16.690 5.064 1.00 96.81 180 SER A C 1
ATOM 1400 O O . SER A 1 180 ? 5.877 -17.612 5.188 1.00 96.81 180 SER A O 1
ATOM 1402 N N . GLY A 1 181 ? 8.001 -16.917 4.936 1.00 96.75 181 GLY A N 1
ATOM 1403 C CA . GLY A 1 181 ? 8.595 -18.248 4.810 1.00 96.75 181 GLY A CA 1
ATOM 1404 C C . GLY A 1 181 ? 8.194 -18.983 3.523 1.00 96.75 181 GLY A C 1
ATOM 1405 O O . GLY A 1 181 ? 8.369 -20.200 3.432 1.00 96.75 181 GLY A O 1
ATOM 1406 N N . LYS A 1 182 ? 7.612 -18.282 2.540 1.00 97.81 182 LYS A N 1
ATOM 1407 C CA . LYS A 1 182 ? 7.190 -18.851 1.254 1.00 97.81 182 LYS A CA 1
ATOM 1408 C C . LYS A 1 182 ? 8.302 -18.734 0.226 1.00 97.81 182 LYS A C 1
ATOM 1410 O O . LYS A 1 182 ? 8.922 -17.688 0.073 1.00 97.81 182 LYS A O 1
ATOM 1415 N N . GLU A 1 183 ? 8.524 -19.802 -0.530 1.00 97.62 183 GLU A N 1
ATOM 1416 C CA . GLU A 1 183 ? 9.432 -19.752 -1.673 1.00 97.62 183 GLU A CA 1
ATOM 1417 C C . GLU A 1 183 ? 8.801 -18.988 -2.841 1.00 97.62 183 GLU A C 1
ATOM 1419 O O . GLU A 1 183 ? 7.602 -19.100 -3.087 1.00 97.62 183 GLU A O 1
ATOM 1424 N N . ILE A 1 184 ? 9.621 -18.270 -3.615 1.00 98.38 184 ILE A N 1
ATOM 1425 C CA . ILE A 1 184 ? 9.195 -17.663 -4.884 1.00 98.38 184 ILE A CA 1
ATOM 1426 C C . ILE A 1 184 ? 8.948 -18.789 -5.909 1.00 98.38 184 ILE A C 1
ATOM 1428 O O . ILE A 1 184 ? 9.907 -19.476 -6.277 1.00 98.38 184 ILE A O 1
ATOM 1432 N N . PRO A 1 185 ? 7.711 -19.001 -6.398 1.00 98.31 185 PRO A N 1
ATOM 1433 C CA . PRO A 1 185 ? 7.391 -20.108 -7.293 1.00 98.31 185 PRO A CA 1
ATOM 1434 C C . PRO A 1 185 ? 8.034 -19.981 -8.673 1.00 98.31 185 PRO A C 1
ATOM 1436 O O . PRO A 1 185 ? 8.316 -18.886 -9.163 1.00 98.31 185 PRO A O 1
ATOM 1439 N N . GLU A 1 186 ? 8.165 -21.117 -9.360 1.00 98.31 186 GLU A N 1
ATOM 1440 C CA . GLU A 1 186 ? 8.748 -21.173 -10.706 1.00 98.31 186 GLU A CA 1
ATOM 1441 C C . GLU A 1 186 ? 7.992 -20.315 -11.731 1.00 98.31 186 GLU A C 1
A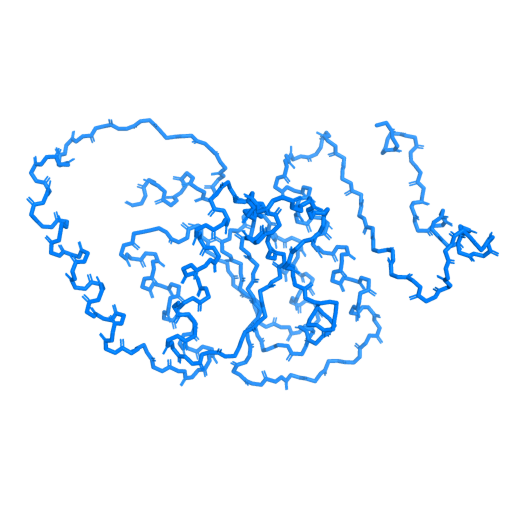TOM 1443 O O . GLU A 1 186 ? 8.605 -19.751 -12.631 1.00 98.31 186 GLU A O 1
ATOM 1448 N N . ALA A 1 187 ? 6.675 -20.148 -11.567 1.00 98.44 187 ALA A N 1
ATOM 1449 C CA . ALA A 1 187 ? 5.874 -19.278 -12.427 1.00 98.44 187 ALA A CA 1
ATOM 1450 C C . ALA A 1 187 ? 6.401 -17.830 -12.440 1.00 98.44 187 ALA A C 1
ATOM 1452 O O . ALA A 1 187 ? 6.608 -17.265 -13.513 1.00 98.44 187 ALA A O 1
ATOM 1453 N N . ILE A 1 188 ? 6.711 -17.271 -11.266 1.00 98.56 188 ILE A N 1
ATOM 1454 C CA . ILE A 1 188 ? 7.258 -15.913 -11.134 1.00 98.56 188 ILE A CA 1
ATOM 1455 C C . ILE A 1 188 ? 8.699 -15.859 -11.656 1.00 98.56 188 ILE A C 1
ATOM 1457 O O . ILE A 1 188 ? 9.077 -14.913 -12.347 1.00 98.56 188 ILE A O 1
ATOM 1461 N N . ARG A 1 189 ? 9.512 -16.898 -11.405 1.00 98.31 189 ARG A N 1
ATOM 1462 C CA . ARG A 1 189 ? 10.880 -16.972 -11.958 1.00 98.31 189 ARG A CA 1
ATOM 1463 C C . ARG A 1 189 ? 10.880 -16.979 -13.489 1.00 98.31 189 ARG A C 1
ATOM 1465 O O . ARG A 1 189 ? 11.727 -16.330 -14.103 1.00 98.31 189 ARG A O 1
ATOM 1472 N N . LEU A 1 190 ? 9.914 -17.659 -14.106 1.00 98.62 190 LEU A N 1
ATOM 1473 C CA . LEU A 1 190 ? 9.741 -17.682 -15.556 1.00 98.62 190 LEU A CA 1
ATOM 1474 C C . LEU A 1 190 ? 9.283 -16.322 -16.102 1.00 98.62 190 LEU A C 1
ATOM 1476 O O . LEU A 1 190 ? 9.782 -15.885 -17.137 1.00 98.62 190 LEU A O 1
ATOM 1480 N N . GLU A 1 191 ? 8.364 -15.638 -15.417 1.00 98.81 191 GLU A N 1
ATOM 1481 C CA . GLU A 1 191 ? 7.953 -14.267 -15.757 1.00 98.81 191 GLU A CA 1
ATOM 1482 C C . GLU A 1 191 ? 9.137 -13.295 -15.695 1.00 98.81 191 GLU A C 1
ATOM 1484 O O . GLU A 1 191 ? 9.384 -12.560 -16.653 1.00 98.81 191 GLU A O 1
ATOM 1489 N N . ARG A 1 192 ? 9.946 -13.376 -14.632 1.00 98.69 192 ARG A N 1
ATOM 1490 C CA . ARG A 1 192 ? 11.203 -12.630 -14.504 1.00 98.69 192 ARG A CA 1
ATOM 1491 C C . ARG A 1 192 ? 12.152 -12.913 -15.671 1.00 98.69 192 ARG A C 1
ATOM 1493 O O . ARG A 1 192 ? 12.699 -11.982 -16.255 1.00 98.69 192 ARG A O 1
ATOM 1500 N N . GLY A 1 193 ? 12.342 -14.185 -16.030 1.00 98.75 193 GLY A N 1
ATOM 1501 C CA . GLY A 1 193 ? 13.185 -14.587 -17.161 1.00 98.75 193 GLY A CA 1
ATOM 1502 C C . GLY A 1 193 ? 12.713 -14.002 -18.494 1.00 98.75 193 GLY A C 1
ATOM 1503 O O . GLY A 1 193 ? 13.528 -13.501 -19.263 1.00 98.75 193 GLY A O 1
ATOM 1504 N N . ARG A 1 194 ? 11.397 -13.989 -18.736 1.00 98.88 194 ARG A N 1
ATOM 1505 C CA . ARG A 1 194 ? 10.786 -13.381 -19.932 1.00 98.88 194 ARG A CA 1
ATOM 1506 C C . ARG A 1 194 ? 10.945 -11.862 -19.970 1.00 98.88 194 ARG A C 1
ATOM 1508 O O . ARG A 1 194 ? 11.160 -11.307 -21.041 1.00 98.88 194 ARG A O 1
ATOM 1515 N N . LEU A 1 195 ? 10.868 -11.185 -18.823 1.00 98.69 195 LEU A N 1
ATOM 1516 C CA . LEU A 1 195 ? 11.145 -9.748 -18.751 1.00 98.69 195 LEU A CA 1
ATOM 1517 C C . LEU A 1 195 ? 12.613 -9.448 -19.091 1.00 98.69 195 LEU A C 1
ATOM 1519 O O . LEU A 1 195 ? 12.885 -8.541 -19.875 1.00 98.69 195 LEU A O 1
ATOM 1523 N N . VAL A 1 196 ? 13.553 -10.229 -18.551 1.00 98.81 196 VAL A N 1
ATOM 1524 C CA . VAL A 1 196 ? 14.988 -10.093 -18.861 1.00 98.81 196 VAL A CA 1
ATOM 1525 C C . VAL A 1 196 ? 15.268 -10.336 -20.349 1.00 98.81 196 VAL A C 1
ATOM 1527 O O . VAL A 1 196 ? 16.037 -9.587 -20.949 1.00 98.81 196 VAL A O 1
ATOM 1530 N N . ASP A 1 197 ? 14.621 -11.334 -20.950 1.00 98.88 197 ASP A N 1
ATOM 1531 C CA . ASP A 1 197 ? 14.691 -11.626 -22.387 1.00 98.88 197 ASP A CA 1
ATOM 1532 C C . ASP A 1 197 ? 14.204 -10.432 -23.229 1.00 98.88 197 ASP A C 1
ATOM 1534 O O . ASP A 1 197 ? 14.944 -9.910 -24.062 1.00 98.88 197 ASP A O 1
ATOM 1538 N N . ALA A 1 198 ? 13.031 -9.875 -22.906 1.00 98.81 198 ALA A N 1
ATOM 1539 C CA . ALA A 1 198 ? 12.500 -8.688 -23.581 1.00 98.81 198 ALA A CA 1
ATOM 1540 C C . ALA A 1 198 ? 13.417 -7.454 -23.448 1.00 98.81 198 ALA A C 1
ATOM 1542 O O . ALA A 1 198 ? 13.572 -6.679 -24.401 1.00 98.81 198 ALA A O 1
ATOM 1543 N N . MET A 1 199 ? 14.043 -7.267 -22.279 1.00 98.50 199 MET A N 1
ATOM 1544 C CA . MET A 1 199 ? 15.044 -6.218 -22.069 1.00 98.50 199 MET A CA 1
ATOM 1545 C C . MET A 1 199 ? 16.273 -6.436 -22.959 1.00 98.50 199 MET A C 1
ATOM 1547 O O . MET A 1 199 ? 16.750 -5.476 -23.564 1.00 98.50 199 MET A O 1
ATOM 1551 N N . ALA A 1 200 ? 16.768 -7.672 -23.077 1.00 98.62 200 ALA A N 1
ATOM 1552 C CA . ALA A 1 200 ? 17.913 -8.009 -23.923 1.00 98.62 200 ALA A CA 1
ATOM 1553 C C . ALA A 1 200 ? 17.621 -7.794 -25.418 1.00 98.62 200 ALA A C 1
ATOM 1555 O O . ALA A 1 200 ? 18.453 -7.221 -26.124 1.00 98.62 200 ALA A O 1
ATOM 1556 N N . ASP A 1 201 ? 16.426 -8.163 -25.878 1.00 98.75 201 ASP A N 1
ATOM 1557 C CA . ASP A 1 201 ? 15.989 -7.966 -27.264 1.00 98.75 201 ASP A CA 1
ATOM 1558 C C . ASP A 1 201 ? 15.858 -6.480 -27.627 1.00 98.75 201 ASP A C 1
ATOM 1560 O O . ASP A 1 201 ? 16.201 -6.050 -28.733 1.00 98.75 201 ASP A O 1
ATOM 1564 N N . SER A 1 202 ? 15.392 -5.667 -26.676 1.00 98.56 202 SER A N 1
ATOM 1565 C CA . SER A 1 202 ? 15.030 -4.266 -26.922 1.00 98.56 202 SER A CA 1
ATOM 1566 C C . SER A 1 202 ? 16.112 -3.258 -26.522 1.00 98.56 202 SER A C 1
ATOM 1568 O O . SER A 1 202 ? 16.001 -2.078 -26.866 1.00 98.56 202 SER A O 1
ATOM 1570 N N . GLN A 1 203 ? 17.175 -3.680 -25.824 1.00 98.50 203 GLN A N 1
ATOM 1571 C CA . GLN A 1 203 ? 18.181 -2.769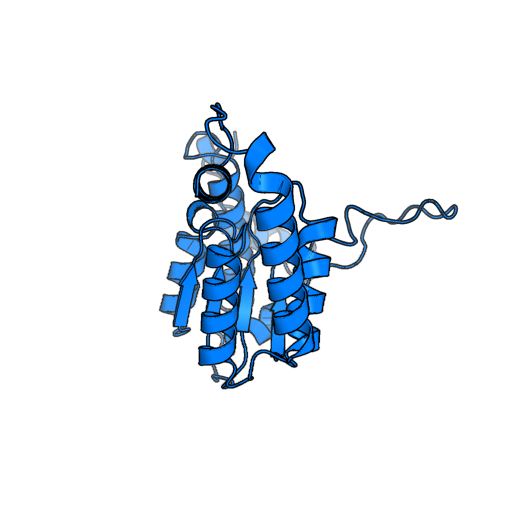 -25.256 1.00 98.50 203 GLN A CA 1
ATOM 1572 C C . GLN A 1 203 ? 18.834 -1.847 -26.290 1.00 98.50 203 GLN A C 1
ATOM 1574 O O . GLN A 1 203 ? 19.154 -0.709 -25.962 1.00 98.50 203 GLN A O 1
ATOM 1579 N N . SER A 1 204 ? 18.979 -2.284 -27.548 1.00 98.62 204 SER A N 1
ATOM 1580 C CA . SER A 1 204 ? 19.607 -1.475 -28.604 1.00 98.62 204 SER A CA 1
ATOM 1581 C C . SER A 1 204 ? 18.825 -0.189 -28.900 1.00 98.62 204 SER A C 1
ATOM 1583 O O . SER A 1 204 ? 19.413 0.838 -29.243 1.00 98.62 204 SER A O 1
ATOM 1585 N N . TRP A 1 205 ? 17.506 -0.211 -28.691 1.00 98.50 205 TRP A N 1
ATOM 1586 C CA . TRP A 1 205 ? 16.642 0.963 -28.784 1.00 98.50 205 TRP A CA 1
ATOM 1587 C C . TRP A 1 205 ? 16.637 1.803 -27.506 1.00 98.50 205 TRP A C 1
ATOM 1589 O O . TRP A 1 205 ? 16.381 3.007 -27.575 1.00 98.50 205 TRP A O 1
ATOM 1599 N N . LEU A 1 206 ? 16.932 1.207 -26.352 1.00 98.38 206 LEU A N 1
ATOM 1600 C CA . LEU A 1 206 ? 16.889 1.863 -25.041 1.00 98.38 206 LEU A CA 1
ATOM 1601 C C . LEU A 1 206 ? 18.225 2.516 -24.661 1.00 98.38 206 LEU A C 1
ATOM 1603 O O . LEU A 1 206 ? 18.240 3.570 -24.024 1.00 98.38 206 LEU A O 1
ATOM 1607 N N . HIS A 1 207 ? 19.346 1.925 -25.078 1.00 98.50 207 HIS A N 1
ATOM 1608 C CA . HIS A 1 207 ? 20.683 2.370 -24.709 1.00 98.50 207 HIS A CA 1
ATOM 1609 C C . HIS A 1 207 ? 20.934 3.828 -25.126 1.00 98.50 207 HIS A C 1
ATOM 1611 O O . HIS A 1 207 ? 20.646 4.246 -26.250 1.00 98.50 207 HIS A O 1
ATOM 1617 N N . GLY A 1 208 ? 21.477 4.619 -24.198 1.00 98.19 208 GLY A N 1
ATOM 1618 C CA . GLY A 1 208 ? 21.848 6.018 -24.426 1.00 98.19 208 GLY A CA 1
ATOM 1619 C C . GLY A 1 208 ? 20.677 7.003 -24.535 1.00 98.19 208 GLY A C 1
ATOM 1620 O O . GLY A 1 208 ? 20.912 8.192 -24.774 1.00 98.19 208 GLY A O 1
ATOM 1621 N N . LYS A 1 209 ? 19.425 6.555 -24.360 1.00 98.69 209 LYS A N 1
ATOM 1622 C CA . LYS A 1 209 ? 18.278 7.464 -24.259 1.00 98.69 209 LYS A CA 1
ATOM 1623 C C . LYS A 1 209 ? 18.398 8.335 -23.008 1.00 98.69 209 LYS A C 1
ATOM 1625 O O . LYS A 1 209 ? 18.953 7.928 -21.992 1.00 98.69 209 LYS A O 1
ATOM 1630 N N . LYS A 1 210 ? 17.894 9.562 -23.113 1.00 98.50 210 LYS A N 1
ATOM 1631 C CA . LYS A 1 210 ? 17.906 10.558 -22.040 1.00 98.50 210 LYS A CA 1
ATOM 1632 C C . LYS A 1 210 ? 16.472 10.908 -21.695 1.00 98.50 210 LYS A C 1
ATOM 1634 O O . LYS A 1 210 ? 15.678 11.158 -22.599 1.00 98.50 210 LYS A O 1
ATOM 1639 N N . TYR A 1 211 ? 16.181 10.955 -20.405 1.00 98.38 211 TYR A N 1
ATOM 1640 C CA . TYR A 1 211 ? 14.838 11.158 -19.887 1.00 98.38 211 TYR A CA 1
ATOM 1641 C C . TYR A 1 211 ? 14.831 12.324 -18.902 1.00 98.38 211 TYR A C 1
ATOM 1643 O O . TYR A 1 211 ? 15.809 12.555 -18.192 1.00 98.38 211 TYR A O 1
ATOM 1651 N N . ALA A 1 212 ? 13.716 13.044 -18.869 1.00 98.62 212 ALA A N 1
ATOM 1652 C CA . ALA A 1 212 ? 13.340 13.891 -17.749 1.00 98.62 212 ALA A CA 1
ATOM 1653 C C . ALA A 1 212 ? 12.143 13.214 -17.073 1.00 98.62 212 ALA A C 1
ATOM 1655 O O . ALA A 1 212 ? 11.174 12.879 -17.752 1.00 98.62 212 ALA A O 1
ATOM 1656 N N . ILE A 1 213 ? 12.239 12.979 -15.767 1.00 98.69 213 ILE A N 1
ATOM 1657 C CA . ILE A 1 213 ? 11.239 12.253 -14.978 1.00 98.69 213 ILE A CA 1
ATOM 1658 C C . ILE A 1 213 ? 10.831 13.157 -13.815 1.00 98.69 213 ILE A C 1
ATOM 1660 O O . ILE A 1 213 ? 11.688 13.759 -13.169 1.00 98.69 213 ILE A O 1
ATOM 1664 N N . TYR A 1 214 ? 9.529 13.272 -13.569 1.00 98.69 214 TYR A N 1
ATOM 1665 C CA . TYR A 1 214 ? 8.962 13.998 -12.436 1.00 98.69 214 TYR A CA 1
ATOM 1666 C C . TYR A 1 214 ? 7.708 13.272 -11.941 1.00 98.69 214 TYR A C 1
ATOM 1668 O O . TYR A 1 214 ? 7.105 12.496 -12.680 1.00 98.69 214 TYR A O 1
ATOM 1676 N N . GLY A 1 215 ? 7.322 13.536 -10.699 1.00 98.44 215 GLY A N 1
ATOM 1677 C CA . GLY A 1 215 ? 6.193 12.899 -10.031 1.00 98.44 215 GLY A CA 1
ATOM 1678 C C . GLY A 1 215 ? 6.455 12.806 -8.535 1.00 98.44 215 GLY A C 1
ATOM 1679 O O . GLY A 1 215 ? 7.313 13.523 -8.013 1.00 98.44 215 GLY A O 1
ATOM 1680 N N . ASP A 1 216 ? 5.737 11.907 -7.869 1.00 98.56 216 ASP A N 1
ATOM 1681 C CA . ASP A 1 216 ? 5.945 11.645 -6.448 1.00 98.56 216 ASP A CA 1
ATOM 1682 C C . ASP A 1 216 ? 7.326 11.024 -6.192 1.00 98.56 216 ASP A C 1
ATOM 1684 O O . ASP A 1 216 ? 7.866 10.344 -7.072 1.00 98.56 216 ASP A O 1
ATOM 1688 N N . PRO A 1 217 ? 7.924 11.245 -5.005 1.00 98.50 217 PRO A N 1
ATOM 1689 C CA . PRO A 1 217 ? 9.311 10.863 -4.746 1.00 98.50 217 PRO A CA 1
ATOM 1690 C C . PRO A 1 217 ? 9.611 9.383 -5.016 1.00 98.50 217 PRO A C 1
ATOM 1692 O O . PRO A 1 217 ? 10.615 9.072 -5.657 1.00 98.50 217 PRO A O 1
ATOM 1695 N N . ASP A 1 218 ? 8.723 8.483 -4.580 1.00 98.62 218 ASP A N 1
ATOM 1696 C CA . ASP A 1 218 ? 8.879 7.038 -4.765 1.00 98.62 218 ASP A CA 1
ATOM 1697 C C . ASP A 1 218 ? 8.793 6.641 -6.245 1.00 98.62 218 ASP A C 1
ATOM 1699 O O . ASP A 1 218 ? 9.638 5.889 -6.728 1.00 98.62 218 ASP A O 1
ATOM 1703 N N . PHE A 1 219 ? 7.846 7.213 -6.997 1.00 98.69 219 PHE A N 1
ATOM 1704 C CA . PHE A 1 219 ? 7.738 6.995 -8.442 1.00 98.69 219 PHE A CA 1
ATOM 1705 C C . PHE A 1 219 ? 8.980 7.491 -9.190 1.00 98.69 219 PHE A C 1
ATOM 1707 O O . PHE A 1 219 ? 9.502 6.789 -10.054 1.00 98.69 219 PHE A O 1
ATOM 1714 N N . VAL A 1 220 ? 9.473 8.692 -8.867 1.00 98.62 220 VAL A N 1
ATOM 1715 C CA . VAL A 1 220 ? 10.659 9.256 -9.529 1.00 98.62 220 VAL A CA 1
ATOM 1716 C C . VAL A 1 220 ? 11.889 8.398 -9.251 1.00 98.62 220 VAL A C 1
ATOM 1718 O O . VAL A 1 220 ? 12.666 8.154 -10.172 1.00 98.62 220 VAL A O 1
ATOM 1721 N N . HIS A 1 221 ? 12.051 7.917 -8.015 1.00 98.38 221 HIS A N 1
ATOM 1722 C CA . HIS A 1 221 ? 13.128 6.995 -7.664 1.00 98.38 221 HIS A CA 1
ATOM 1723 C C . HIS A 1 221 ? 13.036 5.705 -8.484 1.00 98.38 221 HIS A C 1
ATOM 1725 O O . HIS A 1 221 ? 13.999 5.325 -9.146 1.00 98.38 221 HIS A O 1
ATOM 1731 N N . ALA A 1 222 ? 11.866 5.070 -8.479 1.00 98.12 222 ALA A N 1
ATOM 1732 C CA . ALA A 1 222 ? 11.617 3.823 -9.180 1.00 98.12 222 ALA A CA 1
ATOM 1733 C C . ALA A 1 222 ? 11.843 3.920 -10.689 1.00 98.12 222 ALA A C 1
ATOM 1735 O O . ALA A 1 222 ? 12.516 3.086 -11.283 1.00 98.12 222 ALA A O 1
ATOM 1736 N N . MET A 1 223 ? 11.290 4.958 -11.314 1.00 98.44 223 MET A N 1
ATOM 1737 C CA . MET A 1 223 ? 11.346 5.146 -12.760 1.00 98.44 223 MET A CA 1
ATOM 1738 C C . MET A 1 223 ? 12.756 5.524 -13.242 1.00 98.44 223 MET A C 1
ATOM 1740 O O . MET A 1 223 ? 13.080 5.328 -14.413 1.00 98.44 223 MET A O 1
ATOM 1744 N N . ALA A 1 224 ? 13.592 6.079 -12.359 1.00 98.31 224 ALA A N 1
ATOM 1745 C CA . ALA A 1 224 ? 14.978 6.433 -12.656 1.00 98.31 224 ALA A CA 1
ATOM 1746 C C . ALA A 1 224 ? 15.986 5.295 -12.415 1.00 98.31 224 ALA A C 1
ATOM 1748 O O . ALA A 1 224 ? 17.137 5.447 -12.829 1.00 98.31 224 ALA A O 1
ATOM 1749 N N . ARG A 1 225 ? 15.577 4.224 -11.726 1.00 95.31 225 ARG A N 1
ATOM 1750 C CA . ARG A 1 225 ? 16.425 3.097 -11.323 1.00 95.31 225 ARG A CA 1
ATOM 1751 C C . ARG A 1 225 ? 16.659 2.117 -12.480 1.00 95.31 225 ARG A C 1
ATOM 1753 O O . ARG A 1 225 ? 17.642 2.328 -13.223 1.00 95.31 225 ARG A O 1
#

Foldseek 3Di:
DCVVVVDDPVVVVCVCCVVCVDPVPDQDFDFDDDCVPDHVLVVLQRRLLSLLCSQPPPDDAAADFQEEEEEAGDDPCLLVVVVVVCVQCVQLVGHYFYAFRCNCVVPPDPPVDDDNDDDHGDSVSSNCNLRYQEYEYADCSNHVVVRVVSVVSPHHYDYALNQDDLPSVVVVVVVSCVRNVTDRDPVVVVVSVVSVVVCVVCVVVVPPDDDDDDDDPSVRVNVVD

Secondary structure (DSSP, 8-state):
-HHHHT--HHHHHHHHHHTTSS-TTS--------TTSS-HHHHHHHHHHHHHHHHHTTPPP--EEEEEEEE--S-TTHHHHHHHHHHHHHHHT-EEEETT--TTTT----SS---SS-----HHHHHHGGGEEEEEESBGGG-HHHHHHHHHTT-EEEE-B---HHHHHHHHHHHHHHHH-----HHHHHHHHHHHHHHHHHHHHHTT------SSHHHHHHHH-

Sequence (225 aa):
MAEVIGDDLHSFIQNAKDEDSVPRDFDVPFAHTPAFVGSHVDGYDNMVKGILEHFWKGQERTQIEGTINIIPGFDGFCVGNNRELKRLLDVMGVSYTLIQDASDQFDTPSDGEYRMYDGGTKINEVKKALNAEATLSLQHHNTRKTLGYCEEVGQATASSHYPLGVQATDEFLMEVAAISGKEIPEAIRLERGRLVDAMADSQSWLHGKKYAIYGDPDFVHAMAR

pLDDT: mean 98.2, std 0.85, range [91.44, 98.88]

Radius of gyration: 19.94 Å; chains: 1; bounding box: 49×49×52 Å